Protein AF-A0AB34X1I1-F1 (afdb_monomer)

Mean predicted aligned error: 16.48 Å

Organism: NCBI:txid184870

Radius of gyration: 29.95 Å; Cα contacts (8 Å, |Δi|>4): 329; chains: 1; bounding box: 95×67×88 Å

Solvent-accessible surface area (backbone atoms only — not comparable to full-atom values): 15346 Å² total; per-residue (Å²): 137,85,88,82,85,83,85,89,76,91,70,95,75,88,78,74,83,87,73,78,84,75,88,66,92,72,74,82,80,75,74,61,91,58,53,64,59,54,52,46,64,70,67,69,68,67,95,82,79,58,78,77,60,53,56,56,53,52,47,50,53,50,51,54,55,50,46,73,67,45,73,40,53,55,46,39,35,27,38,32,44,51,84,48,57,55,58,68,65,52,27,52,53,30,32,51,70,69,47,90,48,40,33,34,63,47,94,87,19,27,33,41,38,39,81,48,81,87,66,86,72,58,65,64,49,49,74,69,73,51,81,67,79,77,51,69,69,49,51,53,50,35,29,57,50,3,57,76,31,97,84,13,24,39,32,34,41,22,41,33,38,68,55,87,68,101,54,93,45,56,50,69,52,66,45,29,34,38,23,44,72,49,37,84,73,48,78,49,78,31,68,71,51,49,76,68,46,49,69,69,58,41,33,50,57,63,24,55,46,56,66,87,80,48,67,60,49,65,34,61,55,68,89,78,46,60,78,66,59,38,51,52,40,50,52,50,36,55,54,51,56,53,66,78,49,65,76,73,66,68,78,79,76,78,132

Structure (mmCIF, N/CA/C/O backbone):
data_AF-A0AB34X1I1-F1
#
_entry.id   AF-A0AB34X1I1-F1
#
loop_
_atom_site.group_PDB
_atom_site.id
_atom_site.type_symbol
_atom_site.label_atom_id
_atom_site.label_alt_id
_atom_site.label_comp_id
_atom_site.label_asym_id
_atom_site.label_entity_id
_atom_site.label_seq_id
_atom_site.pdbx_PDB_ins_code
_atom_site.Cartn_x
_atom_site.Cartn_y
_atom_site.Cartn_z
_atom_site.occupancy
_atom_site.B_iso_or_equiv
_atom_site.auth_seq_id
_atom_site.auth_comp_id
_atom_site.auth_asym_id
_atom_site.auth_atom_id
_atom_site.pdbx_PDB_model_num
ATOM 1 N N . MET A 1 1 ? -72.335 4.855 -24.169 1.00 34.56 1 MET A N 1
ATOM 2 C CA . MET A 1 1 ? -72.575 6.140 -24.855 1.00 34.56 1 MET A CA 1
ATOM 3 C C . MET A 1 1 ? -72.314 7.260 -23.866 1.00 34.56 1 MET A C 1
ATOM 5 O O . MET A 1 1 ? -72.895 7.231 -22.794 1.00 34.56 1 MET A O 1
ATOM 9 N N . ASN A 1 2 ? -71.457 8.189 -24.286 1.00 30.97 2 ASN A N 1
ATOM 10 C CA . ASN A 1 2 ? -71.220 9.549 -23.794 1.00 30.97 2 ASN A CA 1
ATOM 11 C C . ASN A 1 2 ? -70.543 9.775 -22.432 1.00 30.97 2 ASN A C 1
ATOM 13 O O . ASN A 1 2 ? -71.065 9.470 -21.366 1.00 30.97 2 ASN A O 1
ATOM 17 N N . ALA A 1 3 ? -69.367 10.391 -22.565 1.00 37.50 3 ALA A N 1
ATOM 18 C CA . ALA A 1 3 ? -68.559 11.067 -21.570 1.00 37.50 3 ALA A CA 1
ATOM 19 C C . ALA A 1 3 ? -69.190 12.398 -21.128 1.00 37.50 3 ALA A C 1
ATOM 21 O O . ALA A 1 3 ? -69.856 13.060 -21.927 1.00 37.50 3 ALA A O 1
ATOM 22 N N . ALA A 1 4 ? -68.906 12.809 -19.890 1.00 37.06 4 ALA A N 1
ATOM 23 C CA . ALA A 1 4 ? -68.974 14.200 -19.451 1.00 37.06 4 ALA A CA 1
ATOM 24 C C . ALA A 1 4 ? -68.055 14.436 -18.231 1.00 37.06 4 ALA A C 1
ATOM 26 O O . ALA A 1 4 ? -68.275 13.866 -17.168 1.00 37.06 4 ALA A O 1
ATOM 27 N N . ASN A 1 5 ? -67.037 15.271 -18.463 1.00 33.50 5 ASN A N 1
ATOM 28 C CA . ASN A 1 5 ? -66.340 16.237 -17.602 1.00 33.50 5 ASN A CA 1
ATOM 29 C C . ASN A 1 5 ? -66.130 15.993 -16.096 1.00 33.50 5 ASN A C 1
ATOM 31 O O . ASN A 1 5 ? -67.061 16.098 -15.302 1.00 33.50 5 ASN A O 1
ATOM 35 N N . PHE A 1 6 ? -64.847 15.999 -15.716 1.00 37.16 6 PHE A N 1
ATOM 36 C CA . PHE A 1 6 ? -64.331 16.828 -14.619 1.00 37.16 6 PHE A CA 1
ATOM 37 C C . PHE A 1 6 ? -63.186 17.725 -15.143 1.00 37.16 6 PHE A C 1
ATOM 39 O O . PHE A 1 6 ? -62.522 17.323 -16.098 1.00 37.16 6 PHE A O 1
ATOM 46 N N . PRO A 1 7 ? -62.994 18.938 -14.584 1.00 42.69 7 PRO A N 1
ATOM 47 C CA . PRO A 1 7 ? -62.078 19.953 -15.103 1.00 42.69 7 PRO A CA 1
ATOM 48 C C . PRO A 1 7 ? -60.651 19.774 -14.556 1.00 42.69 7 PRO A C 1
ATOM 50 O O . PRO A 1 7 ? -60.473 19.564 -13.357 1.00 42.69 7 PRO A O 1
ATOM 53 N N . GLU A 1 8 ? -59.645 19.897 -15.421 1.00 45.69 8 GLU A N 1
ATOM 54 C CA . GLU A 1 8 ? -58.235 20.001 -15.026 1.00 45.69 8 GLU A CA 1
ATOM 55 C C . GLU A 1 8 ? -57.938 21.427 -14.535 1.00 45.69 8 GLU A C 1
ATOM 57 O O . GLU A 1 8 ? -58.257 22.410 -15.203 1.00 45.69 8 GLU A O 1
ATOM 62 N N . GLN A 1 9 ? -57.384 21.518 -13.325 1.00 44.81 9 GLN A N 1
ATOM 63 C CA . GLN A 1 9 ? -56.787 22.724 -12.752 1.00 44.81 9 GLN A CA 1
ATOM 64 C C . GLN A 1 9 ? -55.306 22.790 -13.144 1.00 44.81 9 GLN A C 1
ATOM 66 O O . GLN A 1 9 ? -54.624 21.768 -13.174 1.00 44.81 9 GLN A O 1
ATOM 71 N N . ASP A 1 10 ? -54.857 24.012 -13.423 1.00 45.47 10 ASP A N 1
ATOM 72 C CA . ASP A 1 10 ? -53.572 24.411 -14.001 1.00 45.47 10 ASP A CA 1
ATOM 73 C C . ASP A 1 10 ? -52.323 23.807 -13.319 1.00 45.47 10 ASP A C 1
ATOM 75 O O . ASP A 1 10 ? -52.041 24.079 -12.149 1.00 45.47 10 ASP A O 1
ATOM 79 N N . ASP A 1 11 ? -51.521 23.061 -14.089 1.00 43.28 11 ASP A N 1
ATOM 80 C CA . ASP A 1 11 ? -50.144 22.667 -13.755 1.00 43.28 11 ASP A CA 1
ATOM 81 C C . ASP A 1 11 ? -49.172 23.650 -14.450 1.00 43.28 11 ASP A C 1
ATOM 83 O O . ASP A 1 11 ? -49.232 23.814 -15.671 1.00 43.28 11 ASP A O 1
ATOM 87 N N . PRO A 1 12 ? -48.286 24.353 -13.719 1.00 45.06 12 PRO A N 1
ATOM 88 C CA . PRO A 1 12 ? -47.539 25.515 -14.212 1.00 45.06 12 PRO A CA 1
ATOM 89 C C . PRO A 1 12 ? -46.331 25.166 -15.103 1.00 45.06 12 PRO A C 1
ATOM 91 O O . PRO A 1 12 ? -45.326 25.879 -15.093 1.00 45.06 12 PRO A O 1
ATOM 94 N N . ARG A 1 13 ? -46.410 24.091 -15.892 1.00 43.97 13 ARG A N 1
ATOM 95 C CA . ARG A 1 13 ? -45.342 23.664 -16.813 1.00 43.97 13 ARG A CA 1
ATOM 96 C C . ARG A 1 13 ? -45.523 24.144 -18.258 1.00 43.97 13 ARG A C 1
ATOM 98 O O . ARG A 1 13 ? -44.608 23.994 -19.058 1.00 43.97 13 ARG A O 1
ATOM 105 N N . ASP A 1 14 ? -46.617 24.835 -18.569 1.00 47.28 14 ASP A N 1
ATOM 106 C CA . ASP A 1 14 ? -46.867 25.410 -19.897 1.00 47.28 14 ASP A CA 1
ATOM 107 C C . ASP A 1 14 ? -46.369 26.857 -20.031 1.00 47.28 14 ASP A C 1
ATOM 109 O O . ASP A 1 14 ? -47.146 27.796 -20.208 1.00 47.28 14 ASP A O 1
ATOM 113 N N . LYS A 1 15 ? -45.046 27.046 -19.976 1.00 50.06 15 LYS A N 1
ATOM 114 C CA . LYS A 1 15 ? -44.357 28.190 -20.604 1.00 50.06 15 LYS A CA 1
ATOM 115 C C . LYS A 1 15 ? -42.952 27.790 -21.051 1.00 50.06 15 LYS A C 1
ATOM 117 O O . LYS A 1 15 ? -41.965 28.320 -20.553 1.00 50.06 15 LYS A O 1
ATOM 122 N N . GLU A 1 16 ? -42.871 26.906 -22.036 1.00 43.81 16 GLU A N 1
ATOM 123 C CA . GLU A 1 16 ? -41.675 26.806 -22.873 1.00 43.81 16 GLU A CA 1
ATOM 124 C C . GLU A 1 16 ? -41.956 27.479 -24.226 1.00 43.81 16 GLU A C 1
ATOM 126 O O . GLU A 1 16 ? -42.928 27.127 -24.906 1.00 43.81 16 GLU A O 1
ATOM 131 N N . PRO A 1 17 ? -41.185 28.511 -24.613 1.00 40.75 17 PRO A N 1
ATOM 132 C CA . PRO A 1 17 ? -41.354 29.152 -25.904 1.00 40.75 17 PRO A CA 1
ATOM 133 C C . PRO A 1 17 ? -40.974 28.175 -27.020 1.00 40.75 17 PRO A C 1
ATOM 135 O O . PRO A 1 17 ? -39.892 27.598 -27.033 1.00 40.75 17 PRO A O 1
ATOM 138 N N . ARG A 1 18 ? -41.894 28.023 -27.977 1.00 42.22 18 ARG A N 1
ATOM 139 C CA . ARG A 1 18 ? -41.646 27.393 -29.274 1.00 42.22 18 ARG A CA 1
ATOM 140 C C . ARG A 1 18 ? -40.531 28.151 -29.992 1.00 42.22 18 ARG A C 1
ATOM 142 O O . ARG A 1 18 ? -40.798 29.182 -30.604 1.00 42.22 18 ARG A O 1
ATOM 149 N N . GLU A 1 19 ? -39.317 27.621 -29.954 1.00 40.28 19 GLU A N 1
ATOM 150 C CA . GLU A 1 19 ? -38.320 27.916 -30.975 1.00 40.28 19 GLU A CA 1
ATOM 151 C C . GLU A 1 19 ? -38.481 26.889 -32.097 1.00 40.28 19 GLU A C 1
ATOM 153 O O . GLU A 1 19 ? -38.313 25.681 -31.926 1.00 40.28 19 GLU A O 1
ATOM 158 N N . GLU A 1 20 ? -38.915 27.384 -33.252 1.00 38.38 20 GLU A N 1
ATOM 159 C CA . GLU A 1 20 ? -38.915 26.639 -34.498 1.00 38.38 20 GLU A CA 1
ATOM 160 C C . GLU A 1 20 ? -37.473 26.235 -34.829 1.00 38.38 20 GLU A C 1
ATOM 162 O O . GLU A 1 20 ? -36.625 27.075 -35.127 1.00 38.38 20 GLU A O 1
ATOM 167 N N . ASN A 1 21 ? -37.205 24.930 -34.812 1.00 34.28 21 ASN A N 1
ATOM 168 C CA . ASN A 1 21 ? -36.007 24.350 -35.403 1.00 34.28 21 ASN A CA 1
ATOM 169 C C . ASN A 1 21 ? -36.028 24.582 -36.923 1.00 34.28 21 ASN A C 1
ATOM 171 O O . ASN A 1 21 ? -36.469 23.721 -37.687 1.00 34.28 21 ASN A O 1
ATOM 175 N N . SER A 1 22 ? -35.522 25.729 -37.384 1.00 36.75 22 SER A N 1
ATOM 176 C CA . SER A 1 22 ? -34.991 25.829 -38.740 1.00 36.75 22 SER A CA 1
ATOM 177 C C . SER A 1 22 ? -33.598 25.201 -38.723 1.00 36.75 22 SER A C 1
ATOM 179 O O . SER A 1 22 ? -32.629 25.820 -38.280 1.00 36.75 22 SER A O 1
ATOM 181 N N . ALA A 1 23 ? -33.504 23.953 -39.173 1.00 42.84 23 ALA A N 1
ATOM 182 C CA . ALA A 1 23 ? -32.238 23.321 -39.511 1.00 42.84 23 ALA A CA 1
ATOM 183 C C . ALA A 1 23 ? -31.611 24.084 -40.691 1.00 42.84 23 ALA A C 1
ATOM 185 O O . ALA A 1 23 ? -31.881 23.796 -41.854 1.00 42.84 23 ALA A O 1
ATOM 186 N N . GLY A 1 24 ? -30.839 25.122 -40.376 1.00 35.25 24 GLY A N 1
ATOM 187 C CA . GLY A 1 24 ? -29.868 25.712 -41.280 1.00 35.25 24 GLY A CA 1
ATOM 188 C C . GLY A 1 24 ? -28.510 25.122 -40.941 1.00 35.25 24 GLY A C 1
ATOM 189 O O . GLY A 1 24 ? -28.010 25.366 -39.843 1.00 35.25 24 GLY A O 1
ATOM 190 N N . ASP A 1 25 ? -27.946 24.350 -41.869 1.00 46.75 25 ASP A N 1
ATOM 191 C CA . ASP A 1 25 ? -26.535 23.965 -41.871 1.00 46.75 25 ASP A CA 1
ATOM 192 C C . ASP A 1 25 ? -25.675 25.193 -41.548 1.00 46.75 25 ASP A C 1
ATOM 194 O O . ASP A 1 25 ? -25.551 26.120 -42.352 1.00 46.75 25 ASP A O 1
ATOM 198 N N . LYS A 1 26 ? -25.092 25.222 -40.350 1.00 44.97 26 LYS A N 1
ATOM 199 C CA . LYS A 1 26 ? -23.935 26.063 -40.067 1.00 44.97 26 LYS A CA 1
ATOM 200 C C . LYS A 1 26 ? -22.751 25.127 -39.960 1.00 44.97 26 LYS A C 1
ATOM 202 O O . LYS A 1 26 ? -22.554 24.484 -38.931 1.00 44.97 26 LYS A O 1
ATOM 207 N N . GLU A 1 27 ? -21.997 25.046 -41.051 1.00 47.28 27 GLU A N 1
ATOM 208 C CA . GLU A 1 27 ? -20.644 24.503 -41.038 1.00 47.28 27 GLU A CA 1
ATOM 209 C C . GLU A 1 27 ? -19.867 25.108 -39.854 1.00 47.28 27 GLU A C 1
ATOM 211 O O . GLU A 1 27 ? -20.041 26.297 -39.546 1.00 47.28 27 GLU A O 1
ATOM 216 N N . PRO A 1 28 ? -19.02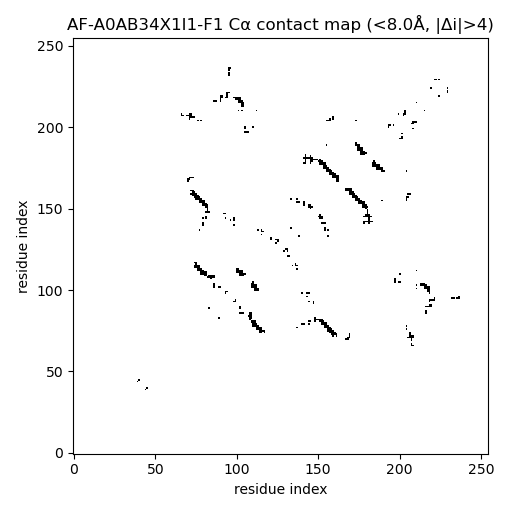6 24.321 -39.160 1.00 46.19 28 PRO A N 1
ATOM 217 C CA . PRO A 1 28 ? -18.180 24.860 -38.111 1.00 46.19 28 PRO A CA 1
ATOM 218 C C . PRO A 1 28 ? -17.274 25.916 -38.744 1.00 46.19 28 PRO A C 1
ATOM 220 O O . PRO A 1 28 ? -16.441 25.601 -39.589 1.00 46.19 28 PRO A O 1
ATOM 223 N N . VAL A 1 29 ? -17.464 27.180 -38.361 1.00 54.75 29 VAL A N 1
ATOM 224 C CA . VAL A 1 29 ? -16.597 28.277 -38.796 1.00 54.75 29 VAL A CA 1
ATOM 225 C C . VAL A 1 29 ? -15.178 27.918 -38.370 1.00 54.75 29 VAL A C 1
ATOM 227 O O . VAL A 1 29 ? -14.862 27.930 -37.178 1.00 54.75 29 VAL A O 1
ATOM 230 N N . SER A 1 30 ? -14.341 27.555 -39.341 1.00 59.03 30 SER A N 1
ATOM 231 C CA . SER A 1 30 ? -12.923 27.308 -39.127 1.00 59.03 30 SER A CA 1
ATOM 232 C C . SER A 1 30 ? -12.319 28.589 -38.574 1.00 59.03 30 SER A C 1
ATOM 234 O O . SER A 1 30 ? -12.315 29.625 -39.247 1.00 59.03 30 SER A O 1
ATOM 236 N N . LYS A 1 31 ? -11.853 28.541 -37.325 1.00 61.28 31 LYS A N 1
ATOM 237 C CA . LYS A 1 31 ? -11.065 29.642 -36.780 1.00 61.28 31 LYS A CA 1
ATOM 238 C C . LYS A 1 31 ? -9.792 29.766 -37.633 1.00 61.28 31 LYS A C 1
ATOM 240 O O . LYS A 1 31 ? -9.250 28.731 -38.019 1.00 61.28 31 LYS A O 1
ATOM 245 N N . PRO A 1 32 ? -9.356 30.989 -37.977 1.00 71.12 32 PRO A N 1
ATOM 246 C CA . PRO A 1 32 ? -8.130 31.186 -38.746 1.00 71.12 32 PRO A CA 1
ATOM 247 C C . PRO A 1 32 ? -6.944 30.548 -38.012 1.00 71.12 32 PRO A C 1
ATOM 249 O O . PRO A 1 32 ? -6.940 30.522 -36.780 1.00 71.12 32 PRO A O 1
ATOM 252 N N . GLU A 1 33 ? -5.962 30.036 -38.760 1.00 62.06 33 GLU A N 1
ATOM 253 C CA . GLU A 1 33 ? -4.786 29.334 -38.210 1.00 62.06 33 GLU A CA 1
ATOM 254 C C . GLU A 1 33 ? -4.043 30.183 -37.159 1.00 62.06 33 GLU A C 1
ATOM 256 O O . GLU A 1 33 ? -3.576 29.654 -36.155 1.00 62.06 33 GLU A O 1
ATOM 261 N N . ASP A 1 34 ? -4.105 31.509 -37.296 1.00 61.59 34 ASP A N 1
ATOM 262 C CA . ASP A 1 34 ? -3.428 32.479 -36.427 1.00 61.59 34 ASP A CA 1
ATOM 263 C C . ASP A 1 34 ? -4.266 32.907 -35.202 1.00 61.59 34 ASP A C 1
ATOM 265 O O . ASP A 1 34 ? -3.929 33.862 -34.500 1.00 61.59 34 ASP A O 1
ATOM 269 N N . TYR A 1 35 ? -5.410 32.260 -34.938 1.00 68.25 35 TYR A N 1
ATOM 270 C CA . TYR A 1 35 ? -6.304 32.637 -33.832 1.00 68.25 35 TYR A CA 1
ATOM 271 C C . TYR A 1 35 ? -5.608 32.548 -32.469 1.00 68.25 35 TYR A C 1
ATOM 273 O O . TYR A 1 35 ? -5.805 33.413 -31.616 1.00 68.25 35 TYR A O 1
ATOM 281 N N . PHE A 1 36 ? -4.783 31.518 -32.270 1.00 56.00 36 PHE A N 1
ATOM 282 C CA . PHE A 1 36 ? -4.020 31.355 -31.035 1.00 56.00 36 PHE A CA 1
ATOM 283 C C . PHE A 1 36 ? -2.946 32.438 -30.894 1.00 56.00 36 PHE A C 1
ATOM 285 O O . PHE A 1 36 ? -2.844 33.039 -29.826 1.00 56.00 36 PHE A O 1
ATOM 292 N N . ASP A 1 37 ? -2.254 32.787 -31.979 1.00 67.69 37 ASP A N 1
ATOM 293 C CA . ASP A 1 37 ? -1.258 33.865 -31.988 1.00 67.69 37 ASP A CA 1
ATOM 294 C C . ASP A 1 37 ? -1.890 35.226 -31.675 1.00 67.69 37 ASP A C 1
ATOM 296 O O . ASP A 1 37 ? -1.327 36.041 -30.942 1.00 67.69 37 ASP A O 1
ATOM 300 N N . GLN A 1 38 ? -3.110 35.461 -32.162 1.00 68.00 38 GLN A N 1
ATOM 301 C CA . GLN A 1 38 ? -3.863 36.681 -31.878 1.00 68.00 38 GLN A CA 1
ATOM 302 C C . GLN A 1 38 ? -4.297 36.779 -30.411 1.00 68.00 38 GLN A C 1
ATOM 304 O O . GLN A 1 38 ? -4.259 37.867 -29.834 1.00 68.00 38 GLN A O 1
ATOM 309 N N . VAL A 1 39 ? -4.691 35.659 -29.799 1.00 67.81 39 VAL A N 1
ATOM 310 C CA . VAL A 1 39 ? -5.049 35.593 -28.373 1.00 67.81 39 VAL A CA 1
ATOM 311 C C . VAL A 1 39 ? -3.814 35.809 -27.496 1.00 67.81 39 VAL A C 1
ATOM 313 O O . VAL A 1 39 ? -3.879 36.574 -26.533 1.00 67.81 39 VAL A O 1
ATOM 316 N N . ILE A 1 40 ? -2.675 35.214 -27.860 1.00 64.75 40 ILE A N 1
ATOM 317 C CA . ILE A 1 40 ? -1.400 35.397 -27.154 1.00 64.75 40 ILE A CA 1
ATOM 318 C C . ILE A 1 40 ? -0.949 36.861 -27.251 1.00 64.75 40 ILE A C 1
ATOM 320 O O . ILE A 1 40 ? -0.686 37.492 -26.228 1.00 64.75 40 ILE A O 1
ATOM 324 N N . ALA A 1 41 ? -0.992 37.460 -28.442 1.00 66.94 41 ALA A N 1
ATOM 325 C CA . ALA A 1 41 ? -0.648 38.868 -28.638 1.00 66.94 41 ALA A CA 1
ATOM 326 C C . ALA A 1 41 ? -1.576 39.835 -27.875 1.00 66.94 41 ALA A C 1
ATOM 328 O O . ALA A 1 41 ? -1.137 40.892 -27.423 1.00 66.94 41 ALA A O 1
ATOM 329 N N . GLN A 1 42 ? -2.856 39.486 -27.702 1.00 65.50 42 GLN A N 1
ATOM 330 C CA . GLN A 1 42 ? -3.817 40.293 -26.937 1.00 65.50 42 GLN A CA 1
ATOM 331 C C . GLN A 1 42 ? -3.680 40.137 -25.419 1.00 65.50 42 GLN A C 1
ATOM 333 O O . GLN A 1 42 ? -4.106 41.025 -24.682 1.00 65.50 42 GLN A O 1
ATOM 338 N N . SER A 1 43 ? -3.080 39.043 -24.946 1.00 61.59 43 SER A N 1
ATOM 339 C CA . SER A 1 43 ? -2.881 38.788 -23.515 1.00 61.59 43 SER A CA 1
ATOM 340 C C . SER A 1 43 ? -1.754 39.622 -22.889 1.00 61.59 43 SER A C 1
ATOM 342 O O . SER A 1 43 ? -1.625 39.656 -21.668 1.00 61.59 43 SER A O 1
ATOM 344 N N . GLY A 1 44 ? -0.963 40.333 -23.705 1.00 48.28 44 GLY A N 1
ATOM 345 C CA . GLY A 1 44 ? 0.136 41.185 -23.239 1.00 48.28 44 GLY A CA 1
ATOM 346 C C . GLY A 1 44 ? 1.337 40.410 -22.688 1.00 48.28 44 GLY A C 1
ATOM 347 O O . GLY A 1 44 ? 2.209 41.005 -22.059 1.00 48.28 44 GLY A O 1
ATOM 348 N N . ILE A 1 45 ? 1.390 39.097 -22.926 1.00 55.38 45 ILE A N 1
ATOM 349 C CA . ILE A 1 45 ? 2.520 38.239 -22.581 1.00 55.38 45 ILE A CA 1
ATOM 350 C C . ILE A 1 45 ? 3.568 38.406 -23.687 1.00 55.38 45 ILE A C 1
ATOM 352 O O . ILE A 1 45 ? 3.523 37.738 -24.717 1.00 55.38 45 ILE A O 1
ATOM 356 N N . ASN A 1 46 ? 4.490 39.350 -23.504 1.00 50.66 46 ASN A N 1
ATOM 357 C CA . ASN A 1 46 ? 5.690 39.424 -24.332 1.00 50.66 46 ASN A CA 1
ATOM 358 C C . ASN A 1 46 ? 6.634 38.299 -23.892 1.00 50.66 46 ASN A C 1
ATOM 360 O O . ASN A 1 46 ? 7.021 38.242 -22.727 1.00 50.66 46 ASN A O 1
ATOM 364 N N . GLY A 1 47 ? 7.002 37.414 -24.819 1.00 53.94 47 GLY A N 1
ATOM 365 C CA . GLY A 1 47 ? 7.860 36.247 -24.580 1.00 53.94 47 GLY A CA 1
ATOM 366 C C . GLY A 1 47 ? 9.332 36.552 -24.272 1.00 53.94 47 GLY A C 1
ATOM 367 O O . GLY A 1 47 ? 10.183 35.770 -24.670 1.00 53.94 47 GLY A O 1
ATOM 368 N N . GLU A 1 48 ? 9.645 37.667 -23.609 1.00 52.03 48 GLU A N 1
ATOM 369 C CA . GLU A 1 48 ? 11.025 38.052 -23.269 1.00 52.03 48 GLU A CA 1
ATOM 370 C C . GLU A 1 48 ? 11.314 38.165 -21.762 1.00 52.03 48 GLU A C 1
ATOM 372 O O . GLU A 1 48 ? 12.441 38.472 -21.401 1.00 52.03 48 GLU A O 1
ATOM 377 N N . GLU A 1 49 ? 10.380 37.847 -20.860 1.00 46.69 49 GLU A N 1
ATOM 378 C CA . GLU A 1 49 ? 10.701 37.738 -19.423 1.00 46.69 49 GLU A CA 1
ATOM 379 C C . GLU A 1 49 ? 9.952 36.568 -18.760 1.00 46.69 49 GLU A C 1
ATOM 381 O O . GLU A 1 49 ? 9.021 36.761 -17.981 1.00 46.69 49 GLU A O 1
ATOM 386 N N . LEU A 1 50 ? 10.360 35.333 -19.073 1.00 48.56 50 LEU A N 1
ATOM 387 C CA . LEU A 1 50 ? 10.018 34.122 -18.305 1.00 48.56 50 LEU A CA 1
ATOM 388 C C . LEU A 1 50 ? 11.253 33.225 -18.069 1.00 48.56 50 LEU A C 1
ATOM 390 O O . LEU A 1 50 ? 11.123 32.008 -17.956 1.00 48.56 50 LEU A O 1
ATOM 394 N N . ASP A 1 51 ? 12.449 33.812 -17.953 1.00 50.12 51 ASP A N 1
ATOM 395 C CA . ASP A 1 51 ? 13.705 33.062 -17.734 1.00 50.12 51 ASP A CA 1
ATOM 396 C C . ASP A 1 51 ? 13.696 32.216 -16.446 1.00 50.12 51 ASP A C 1
ATOM 398 O O . ASP A 1 51 ? 14.406 31.224 -16.353 1.00 50.12 51 ASP A O 1
ATOM 402 N N . GLY A 1 52 ? 12.863 32.557 -15.457 1.00 47.72 52 GLY A N 1
ATOM 403 C CA . GLY A 1 52 ? 12.795 31.813 -14.193 1.00 47.72 52 GLY A CA 1
ATOM 404 C C . GLY A 1 52 ? 11.920 30.555 -14.212 1.00 47.72 52 GLY A C 1
ATOM 405 O O . GLY A 1 52 ? 12.140 29.673 -13.395 1.00 47.72 52 GLY A O 1
ATOM 406 N N . PHE A 1 53 ? 10.937 30.459 -15.115 1.00 43.69 53 PHE A N 1
ATOM 407 C CA . PHE A 1 53 ? 10.009 29.316 -15.166 1.00 43.69 53 PHE A CA 1
ATOM 408 C C . PHE A 1 53 ? 10.426 28.264 -16.200 1.00 43.69 53 PHE A C 1
ATOM 410 O O . PHE A 1 53 ? 10.079 27.099 -16.046 1.00 43.69 53 PHE A O 1
ATOM 417 N N . SER A 1 54 ? 11.170 28.656 -17.243 1.00 56.38 54 SER A N 1
ATOM 418 C CA . SER A 1 54 ? 11.648 27.718 -18.267 1.00 56.38 54 SER A CA 1
ATOM 419 C C . SER A 1 54 ? 12.720 26.781 -17.715 1.00 56.38 54 SER A C 1
ATOM 421 O O . SER A 1 54 ? 12.646 25.582 -17.946 1.00 56.38 54 SER A O 1
ATOM 423 N N . GLU A 1 55 ? 13.684 27.301 -16.947 1.00 54.84 55 GLU A N 1
ATOM 424 C CA . GLU A 1 55 ? 14.804 26.492 -16.445 1.00 54.84 55 GLU A CA 1
ATOM 425 C C . GLU A 1 55 ? 14.377 25.451 -15.399 1.00 54.84 55 GLU A C 1
ATOM 427 O O . GLU A 1 55 ? 14.943 24.361 -15.379 1.00 54.84 55 GLU A O 1
ATOM 432 N N . GLU A 1 56 ? 13.395 25.761 -14.546 1.00 55.69 56 GLU A N 1
ATOM 433 C CA . GLU A 1 56 ? 12.867 24.828 -13.536 1.00 55.69 56 GLU A CA 1
ATOM 434 C C . GLU A 1 56 ? 12.052 23.706 -14.200 1.00 55.69 56 GLU A C 1
ATOM 436 O O . GLU A 1 56 ? 12.278 22.532 -13.923 1.00 55.69 56 GLU A O 1
ATOM 441 N N . VAL A 1 57 ? 11.202 24.048 -15.177 1.00 59.22 57 VAL A N 1
ATOM 442 C CA . VAL A 1 57 ? 10.442 23.063 -15.966 1.00 59.22 57 VAL A CA 1
ATOM 443 C C . VAL A 1 57 ? 11.365 22.188 -16.821 1.00 59.22 57 VAL A C 1
ATOM 445 O O . VAL A 1 57 ? 11.138 20.984 -16.925 1.00 59.22 57 VAL A O 1
ATOM 448 N N . ASP A 1 58 ? 12.422 22.758 -17.406 1.00 63.59 58 ASP A N 1
ATOM 449 C CA . ASP A 1 58 ? 13.414 22.002 -18.177 1.00 63.59 58 ASP A CA 1
ATOM 450 C C . ASP A 1 58 ? 14.244 21.065 -17.284 1.00 63.59 58 ASP A C 1
ATOM 452 O O . ASP A 1 58 ? 14.576 19.954 -17.703 1.00 63.59 58 ASP A O 1
ATOM 456 N N . GLN A 1 59 ? 14.571 21.479 -16.056 1.00 64.81 59 GLN A N 1
ATOM 457 C CA . GLN A 1 59 ? 15.272 20.640 -15.077 1.00 64.81 59 GLN A CA 1
ATOM 458 C C . GLN A 1 59 ? 14.398 19.498 -14.577 1.00 64.81 59 GLN A C 1
ATOM 460 O O . GLN A 1 59 ? 14.864 18.359 -14.551 1.00 64.81 59 GLN A O 1
ATOM 465 N N . ASP A 1 60 ? 13.140 19.782 -14.241 1.00 67.06 60 ASP A N 1
ATOM 466 C CA . ASP A 1 60 ? 12.177 18.756 -13.862 1.00 67.06 60 ASP A CA 1
ATOM 467 C C . ASP A 1 60 ? 12.033 17.753 -15.005 1.00 67.06 60 ASP A C 1
ATOM 469 O O . ASP A 1 60 ? 12.242 16.560 -14.802 1.00 67.06 60 ASP A O 1
ATOM 473 N N . LEU A 1 61 ? 11.782 18.213 -16.237 1.00 65.81 61 LEU A N 1
ATOM 474 C CA . LEU A 1 61 ? 11.632 17.341 -17.405 1.00 65.81 61 LEU A CA 1
ATOM 475 C C . LEU A 1 61 ? 12.875 16.469 -17.655 1.00 65.81 61 LEU A C 1
ATOM 477 O O . LEU A 1 61 ? 12.742 15.291 -17.987 1.00 65.81 61 LEU A O 1
ATOM 481 N N . GLN A 1 62 ? 14.080 17.016 -17.468 1.00 67.62 62 GLN A N 1
ATOM 482 C CA . GLN A 1 62 ? 15.326 16.248 -17.549 1.00 67.62 62 GLN A CA 1
ATOM 483 C C . GLN A 1 62 ? 15.465 15.232 -16.409 1.00 67.62 62 GLN A C 1
ATOM 485 O O . GLN A 1 62 ? 15.965 14.132 -16.644 1.00 67.62 62 GLN A O 1
ATOM 490 N N . ALA A 1 63 ? 15.015 15.559 -15.197 1.00 61.66 63 ALA A N 1
ATOM 491 C CA . ALA A 1 63 ? 14.994 14.631 -14.071 1.00 61.66 63 ALA A CA 1
ATOM 492 C C . ALA A 1 63 ? 14.018 13.468 -14.317 1.00 61.66 63 ALA A C 1
ATOM 494 O O . ALA A 1 63 ? 14.397 12.315 -14.111 1.00 61.66 63 ALA A O 1
ATOM 495 N N . TRP A 1 64 ? 12.823 13.747 -14.852 1.00 62.25 64 TRP A N 1
ATOM 496 C CA . TRP A 1 64 ? 11.850 12.730 -15.275 1.00 62.25 64 TRP A CA 1
ATOM 497 C C . TRP A 1 64 ? 12.431 11.806 -16.355 1.00 62.25 64 TRP A C 1
ATOM 499 O O . TRP A 1 64 ? 12.404 10.586 -16.208 1.00 62.25 64 TRP A O 1
ATOM 509 N N . GLN A 1 65 ? 13.050 12.374 -17.396 1.00 63.28 65 GLN A N 1
ATOM 510 C CA . GLN A 1 65 ? 13.710 11.598 -18.456 1.00 63.28 65 GLN A CA 1
ATOM 511 C C . GLN A 1 65 ? 14.878 10.753 -17.936 1.00 63.28 65 GLN A C 1
ATOM 513 O O . GLN A 1 65 ? 15.132 9.659 -18.438 1.00 63.28 65 GLN A O 1
ATOM 518 N N . HIS A 1 66 ? 15.613 11.252 -16.941 1.00 60.84 66 HIS A N 1
ATOM 519 C CA . HIS A 1 66 ? 16.714 10.515 -16.334 1.00 60.84 66 HIS A CA 1
ATOM 520 C C . HIS A 1 66 ? 16.215 9.357 -15.460 1.00 60.84 66 HIS A C 1
ATOM 522 O O . HIS A 1 66 ? 16.835 8.295 -15.468 1.00 60.84 66 HIS A O 1
ATOM 528 N N . LEU A 1 67 ? 15.108 9.530 -14.731 1.00 56.38 67 LEU A N 1
ATOM 529 C CA . LEU A 1 67 ? 14.468 8.444 -13.982 1.00 56.38 67 LEU A CA 1
ATOM 530 C C . LEU A 1 67 ? 13.960 7.341 -14.917 1.00 56.38 67 LEU A C 1
ATOM 532 O O . LEU A 1 67 ? 14.218 6.168 -14.670 1.00 56.38 67 LEU A O 1
ATOM 536 N N . GLU A 1 68 ? 13.316 7.714 -16.025 1.00 60.50 68 GLU A N 1
ATOM 537 C CA . GLU A 1 68 ? 12.823 6.763 -17.031 1.00 60.50 68 GLU A CA 1
ATOM 538 C C . GLU A 1 68 ? 13.966 5.980 -17.712 1.00 60.50 68 GLU A C 1
ATOM 540 O O . GLU A 1 68 ? 13.776 4.859 -18.184 1.00 60.50 68 GLU A O 1
ATOM 545 N N . ALA A 1 69 ? 15.177 6.549 -17.729 1.00 62.81 69 ALA A N 1
ATOM 546 C CA . ALA A 1 69 ? 16.372 5.930 -18.297 1.00 62.81 69 ALA A CA 1
ATOM 547 C C . ALA A 1 69 ? 17.131 5.002 -17.330 1.00 62.81 69 ALA A C 1
ATOM 549 O O . ALA A 1 69 ? 18.028 4.275 -17.773 1.00 62.81 69 ALA A O 1
ATOM 550 N N . LEU A 1 70 ? 16.828 5.022 -16.027 1.00 63.50 70 LEU A N 1
ATOM 551 C CA . LEU A 1 70 ? 17.461 4.116 -15.073 1.00 63.50 70 LEU A CA 1
ATOM 552 C C . LEU A 1 70 ? 16.806 2.730 -15.158 1.00 63.50 70 LEU A C 1
ATOM 554 O O . LEU A 1 70 ? 15.580 2.619 -15.155 1.00 63.50 70 LEU A O 1
ATOM 558 N N . PRO A 1 71 ? 17.603 1.648 -15.240 1.00 70.31 71 PRO A N 1
ATOM 559 C CA . PRO A 1 71 ? 17.040 0.311 -15.272 1.00 70.31 71 PRO A CA 1
ATOM 560 C C . PRO A 1 71 ? 16.337 0.025 -13.936 1.00 70.31 71 PRO A C 1
ATOM 562 O O . PRO A 1 71 ? 16.898 0.342 -12.883 1.00 70.31 71 PRO A O 1
ATOM 565 N N . PRO A 1 72 ? 15.144 -0.590 -13.958 1.00 83.44 72 PRO A N 1
ATOM 566 C CA . PRO A 1 72 ? 14.414 -0.905 -12.740 1.00 83.44 72 PRO A CA 1
ATOM 567 C C . PRO A 1 72 ? 15.227 -1.828 -11.821 1.00 83.44 72 PRO A C 1
ATOM 569 O O . PRO A 1 72 ? 15.957 -2.716 -12.272 1.00 83.44 72 PRO A O 1
ATOM 572 N N . GLU A 1 73 ? 15.097 -1.627 -10.513 1.00 86.75 73 GLU A N 1
ATOM 573 C CA . GLU A 1 73 ? 15.787 -2.408 -9.495 1.00 86.75 73 GLU A CA 1
ATOM 574 C C . GLU A 1 73 ? 15.024 -3.705 -9.193 1.00 86.75 73 GLU A C 1
ATOM 576 O O . GLU A 1 73 ? 13.859 -3.709 -8.785 1.00 86.75 73 GLU A O 1
ATOM 581 N N . ALA A 1 74 ? 15.702 -4.844 -9.337 1.00 87.50 74 ALA A N 1
ATOM 582 C CA . ALA A 1 74 ? 15.143 -6.132 -8.945 1.00 87.50 74 ALA A CA 1
ATOM 583 C C . ALA A 1 74 ? 14.959 -6.230 -7.428 1.00 87.50 74 ALA A C 1
ATOM 585 O O . ALA A 1 74 ? 15.763 -5.718 -6.659 1.00 87.50 74 ALA A O 1
ATOM 586 N N . GLY A 1 75 ? 13.944 -6.967 -6.986 1.00 89.50 75 GLY A N 1
ATOM 587 C CA . GLY A 1 75 ? 13.741 -7.398 -5.607 1.00 89.50 75 GLY A CA 1
ATOM 588 C C . GLY A 1 75 ? 12.269 -7.419 -5.208 1.00 89.50 75 GLY A C 1
ATOM 589 O O . GLY A 1 75 ? 11.386 -7.140 -6.017 1.00 89.50 75 GLY A O 1
ATOM 590 N N . ASP A 1 76 ? 12.019 -7.758 -3.946 1.00 92.75 76 ASP A N 1
ATOM 591 C CA . ASP A 1 76 ? 10.671 -7.957 -3.418 1.00 92.75 76 ASP A CA 1
ATOM 592 C C . ASP A 1 76 ? 10.208 -6.739 -2.607 1.00 92.75 76 ASP A C 1
ATOM 594 O O . ASP A 1 76 ? 10.942 -6.210 -1.767 1.00 92.75 76 ASP A O 1
ATOM 598 N N . VAL A 1 77 ? 8.988 -6.275 -2.862 1.00 95.69 77 VAL A N 1
ATOM 599 C CA . VAL A 1 77 ? 8.388 -5.092 -2.233 1.00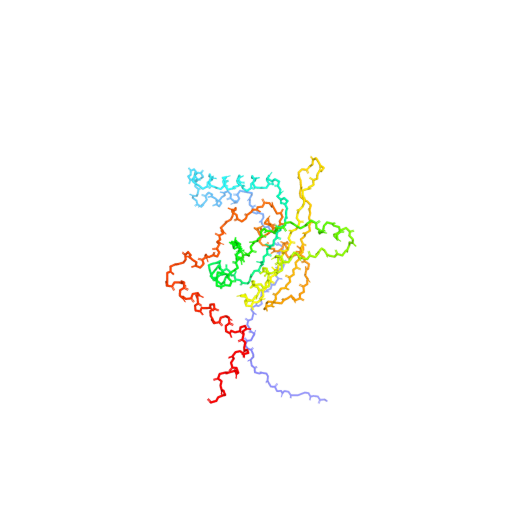 95.69 77 VAL A CA 1
ATOM 600 C C . VAL A 1 77 ? 6.968 -5.409 -1.786 1.00 95.69 77 VAL A C 1
ATOM 602 O O . VAL A 1 77 ? 6.188 -5.988 -2.539 1.00 95.69 77 VAL A O 1
ATOM 605 N N . ALA A 1 78 ? 6.620 -4.970 -0.579 1.00 97.44 78 ALA A N 1
ATOM 606 C CA . ALA A 1 78 ? 5.244 -4.850 -0.124 1.00 97.44 78 ALA A CA 1
ATOM 607 C C . ALA A 1 78 ? 4.818 -3.380 -0.143 1.00 97.44 78 ALA A C 1
ATOM 609 O O . ALA A 1 78 ? 5.498 -2.524 0.428 1.00 97.44 78 ALA A O 1
ATOM 610 N N . LEU A 1 79 ? 3.671 -3.103 -0.754 1.00 98.19 79 LEU A N 1
ATOM 611 C CA . LEU A 1 79 ? 3.038 -1.790 -0.746 1.00 98.19 79 LEU A CA 1
ATOM 612 C C . LEU A 1 79 ? 1.593 -1.948 -0.285 1.00 98.19 79 LEU A C 1
ATOM 614 O O . LEU A 1 79 ? 0.831 -2.718 -0.859 1.00 98.19 79 LEU A O 1
ATOM 618 N N . VAL A 1 80 ? 1.209 -1.236 0.766 1.00 97.88 80 VAL A N 1
ATOM 619 C CA . VAL A 1 80 ? -0.133 -1.288 1.339 1.00 97.88 80 VAL A CA 1
ATOM 620 C C . VAL A 1 80 ? -0.847 0.024 1.050 1.00 97.88 80 VAL A C 1
ATOM 622 O O . VAL A 1 80 ? -0.466 1.076 1.569 1.00 97.88 80 VAL A O 1
ATOM 625 N N . LEU A 1 81 ? -1.904 -0.044 0.242 1.00 95.81 81 LEU A N 1
ATOM 626 C CA . LEU A 1 81 ? -2.834 1.063 0.069 1.00 95.81 81 LEU A CA 1
ATOM 627 C C . LEU A 1 81 ? -3.708 1.190 1.308 1.00 95.81 81 LEU A C 1
ATOM 629 O O . LEU A 1 81 ? -4.285 0.207 1.789 1.00 95.81 81 LEU A O 1
ATOM 633 N N . THR A 1 82 ? -3.836 2.423 1.784 1.00 89.94 82 THR A N 1
ATOM 634 C CA . THR A 1 82 ? -4.700 2.770 2.908 1.00 89.94 82 THR A CA 1
ATOM 635 C C . THR A 1 82 ? -5.796 3.724 2.452 1.00 89.94 82 THR A C 1
ATOM 637 O O . THR A 1 82 ? -5.706 4.362 1.408 1.00 89.94 82 THR A O 1
ATOM 640 N N . ASN A 1 83 ? -6.851 3.831 3.251 1.00 85.56 83 ASN A N 1
ATOM 641 C CA . ASN A 1 83 ? -7.908 4.824 3.066 1.00 85.56 83 ASN A CA 1
ATOM 642 C C . ASN A 1 83 ? -7.560 6.194 3.685 1.00 85.56 83 ASN A C 1
ATOM 644 O O . ASN A 1 83 ? -8.436 7.058 3.772 1.00 85.56 83 ASN A O 1
ATOM 648 N N . LEU A 1 84 ? -6.337 6.371 4.195 1.00 87.56 84 LEU A N 1
ATOM 649 C CA . LEU A 1 84 ? -5.898 7.596 4.847 1.00 87.56 84 LEU A CA 1
ATOM 650 C C . LEU A 1 84 ? -5.189 8.487 3.829 1.00 87.56 84 LEU A C 1
ATOM 652 O O . LEU A 1 84 ? -4.227 8.081 3.185 1.00 87.56 84 LEU A O 1
ATOM 656 N N . LEU A 1 85 ? -5.679 9.719 3.706 1.00 88.75 85 LEU A N 1
ATOM 657 C CA . LEU A 1 85 ? -5.128 10.702 2.773 1.00 88.75 85 LEU A CA 1
ATOM 658 C C . LEU A 1 85 ? -3.848 11.349 3.311 1.00 88.75 85 LEU A C 1
ATOM 660 O O . LEU A 1 85 ? -2.966 11.703 2.543 1.00 88.75 85 LEU A O 1
ATOM 664 N N . GLU A 1 86 ? -3.751 11.487 4.634 1.00 92.62 86 GLU A N 1
ATOM 665 C CA . GLU A 1 86 ? -2.695 12.256 5.289 1.00 92.62 86 GLU A CA 1
ATOM 666 C C . GLU A 1 86 ? -1.626 11.335 5.905 1.00 92.62 86 GLU A C 1
ATOM 668 O O . GLU A 1 86 ? -1.963 10.458 6.715 1.00 92.62 86 GLU A O 1
ATOM 673 N N . PRO A 1 87 ? -0.331 11.570 5.628 1.00 93.88 87 PRO A N 1
ATOM 674 C CA . PRO A 1 87 ? 0.753 10.697 6.078 1.00 93.88 87 PRO A CA 1
ATOM 675 C C . PRO A 1 87 ? 1.042 10.828 7.581 1.00 93.88 87 PRO A C 1
ATOM 677 O O . PRO A 1 87 ? 1.386 9.847 8.239 1.00 93.88 87 PRO A O 1
ATOM 680 N N . VAL A 1 88 ? 0.872 12.017 8.174 1.00 92.38 88 VAL A N 1
ATOM 681 C CA . VAL A 1 88 ? 1.206 12.271 9.592 1.00 92.38 88 VAL A CA 1
ATOM 682 C C . VAL A 1 88 ? 0.294 11.505 10.569 1.00 92.38 88 VAL A C 1
ATOM 684 O O . VAL A 1 88 ? 0.815 10.880 11.505 1.00 92.38 88 VAL A O 1
ATOM 687 N N . PRO A 1 89 ? -1.046 11.491 10.402 1.00 91.12 89 PRO A N 1
ATOM 688 C CA . PRO A 1 89 ? -1.918 10.630 11.198 1.00 91.12 89 PRO A CA 1
ATOM 689 C C . PRO A 1 89 ? -1.560 9.148 11.061 1.00 91.12 89 PRO A C 1
ATOM 691 O O . PRO A 1 89 ? -1.423 8.471 12.081 1.00 91.12 89 PRO A O 1
ATOM 694 N N . LEU A 1 90 ? -1.329 8.663 9.835 1.00 93.56 90 LEU A N 1
ATOM 695 C CA . LEU A 1 90 ? -0.939 7.273 9.588 1.00 93.56 90 LEU A CA 1
ATOM 696 C C . LEU A 1 90 ? 0.383 6.927 10.294 1.00 93.56 90 LEU A C 1
ATOM 698 O O . LEU A 1 90 ? 0.445 5.929 11.009 1.00 93.56 90 LEU A O 1
ATOM 702 N N . ALA A 1 91 ? 1.396 7.794 10.209 1.00 93.75 91 ALA A N 1
ATOM 703 C CA . ALA A 1 91 ? 2.678 7.634 10.900 1.00 93.75 91 ALA A CA 1
ATOM 704 C C . ALA A 1 91 ? 2.517 7.535 12.420 1.00 93.75 91 ALA A C 1
ATOM 706 O O . ALA A 1 91 ? 3.188 6.739 13.077 1.00 93.75 91 ALA A O 1
ATOM 707 N N . THR A 1 92 ? 1.602 8.323 12.985 1.00 90.38 92 THR A N 1
ATOM 708 C CA . THR A 1 92 ? 1.303 8.318 14.422 1.00 90.38 92 THR A CA 1
ATOM 709 C C . THR A 1 92 ? 0.643 7.006 14.848 1.00 90.38 92 THR A C 1
ATOM 711 O O . THR A 1 92 ? 1.013 6.433 15.873 1.00 90.38 92 THR A O 1
ATOM 714 N N . MET A 1 93 ? -0.307 6.504 14.054 1.00 91.62 93 MET A N 1
ATOM 715 C CA . MET A 1 93 ? -0.970 5.222 14.306 1.00 91.62 93 MET A CA 1
ATOM 716 C C . MET A 1 93 ? 0.010 4.056 14.156 1.00 91.62 93 MET A C 1
ATOM 718 O O . MET A 1 93 ? 0.108 3.219 15.048 1.00 91.62 93 MET A O 1
ATOM 722 N N . MET A 1 94 ? 0.813 4.043 13.092 1.00 93.94 94 MET A N 1
ATOM 723 C CA . MET A 1 94 ? 1.865 3.045 12.896 1.00 93.94 94 MET A CA 1
ATOM 724 C C . MET A 1 94 ? 2.874 3.044 14.049 1.00 93.94 94 MET A C 1
ATOM 726 O O . MET A 1 94 ? 3.210 1.977 14.554 1.00 93.94 94 MET A O 1
ATOM 730 N N . ALA A 1 95 ? 3.294 4.217 14.534 1.00 92.00 95 ALA A N 1
ATOM 731 C CA . ALA A 1 95 ? 4.185 4.323 15.688 1.00 92.00 95 ALA A CA 1
ATOM 732 C C . ALA A 1 95 ? 3.556 3.773 16.977 1.00 92.00 95 ALA A C 1
ATOM 734 O O . ALA A 1 95 ? 4.237 3.093 17.745 1.00 92.00 95 ALA A O 1
ATOM 735 N N . ALA A 1 96 ? 2.264 4.029 17.213 1.00 88.94 96 ALA A N 1
ATOM 736 C CA . ALA A 1 96 ? 1.550 3.462 18.357 1.00 88.94 96 ALA A CA 1
ATOM 737 C C . ALA A 1 96 ? 1.499 1.928 18.298 1.00 88.94 96 ALA A C 1
ATOM 739 O O . ALA A 1 96 ? 1.601 1.273 19.330 1.00 88.94 96 ALA A O 1
ATOM 740 N N . HIS A 1 97 ? 1.389 1.358 17.100 1.00 89.94 97 HIS A N 1
ATOM 741 C CA . HIS A 1 97 ? 1.331 -0.087 16.878 1.00 89.94 97 HIS A CA 1
ATOM 742 C C . HIS A 1 97 ? 2.697 -0.723 16.562 1.00 89.94 97 HIS A C 1
ATOM 744 O O . HIS A 1 97 ? 2.747 -1.882 16.161 1.00 89.94 97 HIS A O 1
ATOM 750 N N . GLU A 1 98 ? 3.797 0.017 16.745 1.00 90.56 98 GLU A N 1
ATOM 751 C CA . GLU A 1 98 ? 5.175 -0.448 16.514 1.00 90.56 98 GLU A CA 1
ATOM 752 C C . GLU A 1 98 ? 5.430 -0.984 15.090 1.00 90.56 98 GLU A C 1
ATOM 754 O O . GLU A 1 98 ? 6.268 -1.858 14.868 1.00 90.56 98 GLU A O 1
ATOM 759 N N . ILE A 1 99 ? 4.724 -0.435 14.101 1.00 93.94 99 ILE A N 1
ATOM 760 C CA . ILE A 1 99 ? 4.864 -0.801 12.691 1.00 93.94 99 ILE A CA 1
ATOM 761 C C . ILE A 1 99 ? 6.006 0.019 12.078 1.00 93.94 99 ILE A C 1
ATOM 763 O O . ILE A 1 99 ? 5.891 1.235 11.928 1.00 93.94 99 ILE A O 1
ATOM 767 N N . ASP A 1 100 ? 7.100 -0.649 11.704 1.00 91.56 100 ASP A N 1
ATOM 768 C CA . ASP A 1 100 ? 8.267 -0.032 11.054 1.00 91.56 100 ASP A CA 1
ATOM 769 C C . ASP A 1 100 ? 8.223 -0.244 9.532 1.00 91.56 100 ASP A C 1
ATOM 771 O O . ASP A 1 100 ? 8.630 -1.286 9.008 1.00 91.56 100 ASP A O 1
ATOM 775 N N . ALA A 1 101 ? 7.681 0.747 8.826 1.00 95.25 101 ALA A N 1
ATOM 776 C CA . ALA A 1 101 ? 7.648 0.825 7.368 1.00 95.25 101 ALA A CA 1
ATOM 777 C C . ALA A 1 101 ? 7.633 2.297 6.925 1.00 95.25 101 ALA A C 1
ATOM 779 O O . ALA A 1 101 ? 7.332 3.185 7.726 1.00 95.25 101 ALA A O 1
ATOM 780 N N . ARG A 1 102 ? 7.992 2.571 5.668 1.00 97.12 102 ARG A N 1
ATOM 781 C CA . ARG A 1 102 ? 7.995 3.936 5.118 1.00 97.12 102 ARG A CA 1
ATOM 782 C C . ARG A 1 102 ? 6.586 4.307 4.668 1.00 97.12 102 ARG A C 1
ATOM 784 O O . ARG A 1 102 ? 5.865 3.449 4.170 1.00 97.12 102 ARG A O 1
ATOM 791 N N . ILE A 1 103 ? 6.200 5.565 4.838 1.00 97.62 103 ILE A N 1
ATOM 792 C CA . ILE A 1 103 ? 4.951 6.110 4.303 1.00 97.62 103 ILE A CA 1
ATOM 793 C C . ILE A 1 103 ? 5.328 7.053 3.174 1.00 97.62 103 ILE A C 1
ATOM 795 O O . ILE A 1 103 ? 6.079 7.995 3.413 1.00 97.62 103 ILE A O 1
ATOM 799 N N . VAL A 1 104 ? 4.817 6.797 1.976 1.00 97.31 104 VAL A N 1
ATOM 800 C CA . VAL A 1 104 ? 5.083 7.608 0.786 1.00 97.31 104 VAL A CA 1
ATOM 801 C C . VAL A 1 104 ? 3.826 8.387 0.429 1.00 97.31 104 VAL A C 1
ATOM 803 O O . VAL A 1 104 ? 2.731 7.818 0.383 1.00 97.31 104 VAL A O 1
ATOM 806 N N . GLU A 1 105 ? 3.979 9.689 0.209 1.00 95.94 105 GLU A N 1
ATOM 807 C CA . GLU A 1 105 ? 2.901 10.551 -0.268 1.00 95.94 105 GLU A CA 1
ATOM 808 C C . GLU A 1 105 ? 2.670 10.350 -1.770 1.00 95.94 105 GLU A C 1
ATOM 810 O O . GLU A 1 105 ? 3.605 10.285 -2.573 1.00 95.94 105 GLU A O 1
ATOM 815 N N . THR A 1 106 ? 1.399 10.287 -2.142 1.00 94.56 106 THR A N 1
ATOM 816 C CA . THR A 1 106 ? 0.901 10.033 -3.498 1.00 94.56 106 THR A CA 1
ATOM 817 C C . THR A 1 106 ? -0.156 11.073 -3.857 1.00 94.56 106 THR A C 1
ATOM 819 O O . THR A 1 106 ? -0.708 11.735 -2.978 1.00 94.56 106 THR A O 1
ATOM 822 N N . GLU A 1 107 ? -0.456 11.229 -5.138 1.00 91.75 107 GLU A N 1
ATOM 823 C CA . GLU A 1 107 ? -1.408 12.211 -5.657 1.00 91.75 107 GLU A CA 1
ATOM 824 C C . GLU A 1 107 ? -2.814 12.045 -5.046 1.00 91.75 107 GLU A C 1
ATOM 826 O O . GLU A 1 107 ? -3.506 13.035 -4.795 1.00 91.75 107 GLU A O 1
ATOM 831 N N . SER A 1 108 ? -3.214 10.806 -4.751 1.00 90.81 108 SER A N 1
ATOM 832 C CA . SER A 1 108 ? -4.518 10.440 -4.195 1.00 90.81 108 SER A CA 1
ATOM 833 C C . SER A 1 108 ? -4.500 10.158 -2.682 1.00 90.81 108 SER A C 1
ATOM 835 O O . SER A 1 108 ? -5.539 9.792 -2.125 1.00 90.81 108 SER A O 1
ATOM 837 N N . GLY A 1 109 ? -3.365 10.322 -1.988 1.00 92.69 109 GLY A N 1
ATOM 838 C CA . GLY A 1 109 ? -3.251 10.073 -0.543 1.00 92.69 109 GLY A CA 1
ATOM 839 C C . GLY A 1 1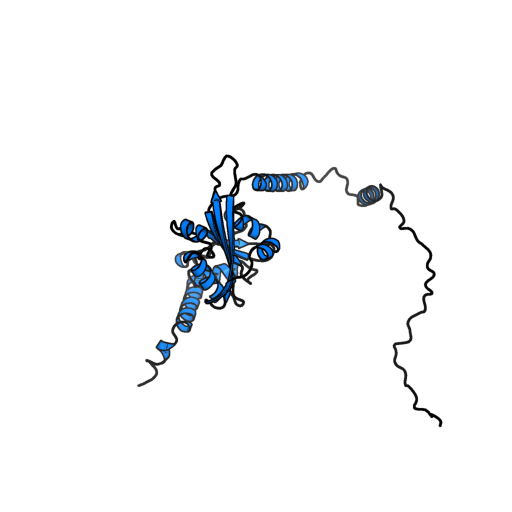09 ? -1.865 9.599 -0.105 1.00 92.69 109 GLY A C 1
ATOM 840 O O . GLY A 1 109 ? -0.855 10.190 -0.476 1.00 92.69 109 GLY A O 1
ATOM 841 N N . CYS A 1 110 ? -1.787 8.520 0.679 1.00 95.00 110 CYS A N 1
ATOM 842 C CA . CYS A 1 110 ? -0.503 7.937 1.071 1.00 95.00 110 CYS A CA 1
ATOM 843 C C . CYS A 1 110 ? -0.531 6.405 1.144 1.00 95.00 110 CYS A C 1
ATOM 845 O O . CYS A 1 110 ? -1.563 5.775 1.407 1.00 95.00 110 CYS A O 1
ATOM 847 N N . VAL A 1 111 ? 0.639 5.805 0.934 1.00 97.12 111 VAL A N 1
ATOM 848 C CA . VAL A 1 111 ? 0.835 4.350 0.907 1.00 97.12 111 VAL A CA 1
ATOM 849 C C . VAL A 1 111 ? 1.930 3.934 1.877 1.00 97.12 111 VAL A C 1
ATOM 851 O O . VAL A 1 111 ? 2.864 4.690 2.136 1.00 97.12 111 VAL A O 1
ATOM 854 N N . VAL A 1 112 ? 1.834 2.720 2.418 1.00 97.94 112 VAL A N 1
ATOM 855 C CA . VAL A 1 112 ? 2.887 2.147 3.267 1.00 97.94 112 VAL A CA 1
ATOM 856 C C . VAL A 1 112 ? 3.755 1.230 2.422 1.00 97.94 112 VAL A C 1
ATOM 858 O O . VAL A 1 112 ? 3.258 0.259 1.865 1.00 97.94 112 VAL A O 1
ATOM 861 N N . TRP A 1 113 ? 5.051 1.500 2.353 1.00 98.06 113 TRP A N 1
ATOM 862 C CA . TRP A 1 113 ? 6.009 0.747 1.553 1.00 98.06 113 TRP A CA 1
ATOM 863 C C . TRP A 1 113 ? 7.038 0.042 2.435 1.00 98.06 113 TRP A C 1
ATOM 865 O O . TRP A 1 113 ? 7.543 0.600 3.420 1.00 98.06 113 TRP A O 1
ATOM 875 N N . LYS A 1 114 ? 7.401 -1.186 2.057 1.00 97.12 114 LYS A N 1
ATOM 876 C CA . LYS A 1 114 ? 8.472 -1.948 2.695 1.00 97.12 114 LYS A CA 1
ATOM 877 C C . LYS A 1 114 ? 9.211 -2.832 1.693 1.00 97.12 114 LYS A C 1
ATOM 879 O O . LYS A 1 114 ? 8.599 -3.633 0.989 1.00 97.12 114 LYS A O 1
ATOM 884 N N . ARG A 1 115 ? 10.543 -2.755 1.704 1.00 95.56 115 ARG A N 1
ATOM 885 C CA . ARG A 1 115 ? 11.408 -3.745 1.052 1.00 95.56 115 ARG A CA 1
ATOM 886 C C . ARG A 1 115 ? 11.323 -5.064 1.812 1.00 95.56 115 ARG A C 1
ATOM 888 O O . ARG A 1 115 ? 11.497 -5.068 3.029 1.00 95.56 115 ARG A O 1
ATOM 895 N N . LEU A 1 116 ? 11.068 -6.154 1.102 1.00 93.38 116 LEU A N 1
ATOM 896 C CA . LEU A 1 116 ? 10.971 -7.482 1.693 1.00 93.38 116 LEU A CA 1
ATOM 897 C C . LEU A 1 116 ? 12.328 -8.174 1.691 1.00 93.38 116 LEU A C 1
ATOM 899 O O . LEU A 1 116 ? 13.161 -7.963 0.805 1.00 93.38 116 LEU A O 1
ATOM 903 N N . THR A 1 117 ? 12.535 -9.029 2.686 1.00 88.00 117 THR A N 1
ATOM 904 C CA . THR A 1 117 ? 13.709 -9.899 2.712 1.00 88.00 117 THR A CA 1
ATOM 905 C C . THR A 1 117 ? 13.518 -11.032 1.694 1.00 88.00 117 THR A C 1
ATOM 907 O O . THR A 1 117 ? 12.547 -11.783 1.821 1.00 88.00 117 THR A O 1
ATOM 910 N N . PRO A 1 118 ? 14.412 -11.197 0.700 1.00 72.50 118 PRO A N 1
ATOM 911 C CA . PRO A 1 118 ? 14.270 -12.260 -0.288 1.00 72.50 118 PRO A CA 1
ATOM 912 C C . PRO A 1 118 ? 14.360 -13.634 0.385 1.00 72.50 118 PRO A C 1
ATOM 914 O O . PRO A 1 118 ? 15.246 -13.876 1.209 1.00 72.50 118 PRO A O 1
ATOM 917 N N . THR A 1 119 ? 13.445 -14.538 0.029 1.00 67.88 119 THR A N 1
ATOM 918 C CA . THR A 1 119 ? 13.398 -15.912 0.554 1.00 67.88 119 THR A CA 1
ATOM 919 C C . THR A 1 119 ? 13.738 -16.908 -0.567 1.00 67.88 119 THR A C 1
ATOM 921 O O . THR A 1 119 ? 13.167 -16.813 -1.651 1.00 67.88 119 THR A O 1
ATOM 924 N N . PRO A 1 120 ? 14.703 -17.830 -0.365 1.00 59.34 120 PRO A N 1
ATOM 925 C CA . PRO A 1 120 ? 15.218 -18.691 -1.438 1.00 59.34 120 PRO A CA 1
ATOM 926 C C . PRO A 1 120 ? 14.263 -19.813 -1.884 1.00 59.34 120 PRO A C 1
ATOM 928 O O . PRO A 1 120 ? 14.438 -20.344 -2.977 1.00 59.34 120 PRO A O 1
ATOM 931 N N . ASP A 1 121 ? 13.262 -20.177 -1.077 1.00 55.62 121 ASP A N 1
ATOM 932 C CA . ASP A 1 121 ? 12.366 -21.311 -1.364 1.00 55.62 121 ASP A CA 1
ATOM 933 C C . ASP A 1 121 ? 11.251 -20.977 -2.385 1.00 55.62 121 ASP A C 1
ATOM 935 O O . ASP A 1 121 ? 10.717 -21.876 -3.037 1.00 55.62 121 ASP A O 1
ATOM 939 N N . ASP A 1 122 ? 10.963 -19.691 -2.618 1.00 56.53 122 ASP A N 1
ATOM 940 C CA . ASP A 1 122 ? 9.855 -19.230 -3.474 1.00 56.53 122 ASP A CA 1
ATOM 941 C C . ASP A 1 122 ? 10.057 -19.517 -4.976 1.00 56.53 122 ASP A C 1
ATOM 943 O O . ASP A 1 122 ? 9.110 -19.472 -5.769 1.00 56.53 122 ASP A O 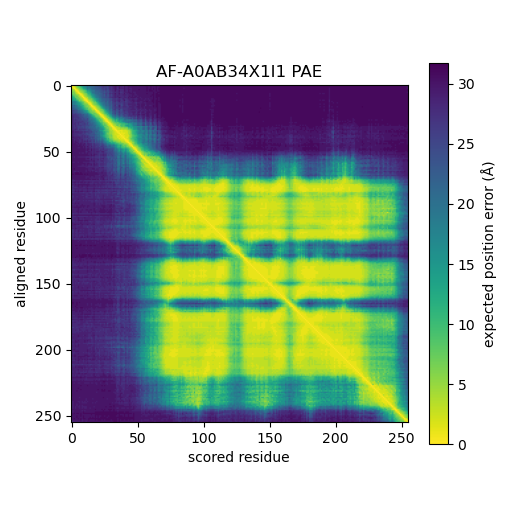1
ATOM 947 N N . GLU A 1 123 ? 11.294 -19.775 -5.410 1.00 57.75 123 GLU A N 1
ATOM 948 C CA . GLU A 1 123 ? 11.619 -19.982 -6.828 1.00 57.75 123 GLU A CA 1
ATOM 949 C C . GLU A 1 123 ? 11.120 -21.329 -7.358 1.00 57.75 123 GLU A C 1
ATOM 951 O O . GLU A 1 123 ? 10.677 -21.410 -8.504 1.00 57.75 123 GLU A O 1
ATOM 956 N N . LEU A 1 124 ? 11.140 -22.380 -6.533 1.00 56.66 124 LEU A N 1
ATOM 957 C CA . LEU A 1 124 ? 10.672 -23.705 -6.940 1.00 56.66 124 LEU A CA 1
ATOM 958 C C . LEU A 1 124 ? 9.140 -23.774 -6.992 1.00 56.66 124 LEU A C 1
ATOM 960 O O . LEU A 1 124 ? 8.589 -24.378 -7.909 1.00 56.66 124 LEU A O 1
ATOM 964 N N . GLU A 1 125 ? 8.450 -23.143 -6.042 1.00 55.91 125 GLU A N 1
ATOM 965 C CA . GLU A 1 125 ? 6.982 -23.150 -5.974 1.00 55.91 125 GLU A CA 1
ATOM 966 C C . GLU A 1 125 ? 6.347 -22.338 -7.108 1.00 55.91 125 GLU A C 1
ATOM 968 O O . GLU A 1 125 ? 5.389 -22.797 -7.731 1.00 55.91 125 GLU A O 1
ATOM 973 N N . ALA A 1 126 ? 6.949 -21.201 -7.478 1.00 57.12 126 ALA A N 1
ATOM 974 C CA . ALA A 1 126 ? 6.505 -20.405 -8.623 1.00 57.12 126 ALA A CA 1
ATOM 975 C C . ALA A 1 126 ? 6.572 -21.176 -9.960 1.00 57.12 126 ALA A C 1
ATOM 977 O O . ALA A 1 126 ? 5.769 -20.931 -10.861 1.00 57.12 126 ALA A O 1
ATOM 978 N N . LEU A 1 127 ? 7.499 -22.134 -10.096 1.00 57.91 127 LEU A N 1
ATOM 979 C CA . LEU A 1 127 ? 7.618 -22.997 -11.279 1.00 57.91 127 LEU A CA 1
ATOM 980 C C . LEU A 1 127 ? 6.571 -24.124 -11.318 1.00 57.91 127 LEU A C 1
ATOM 982 O O . LEU A 1 127 ? 6.337 -24.702 -12.380 1.00 57.91 127 LEU A O 1
ATOM 986 N N . LEU A 1 128 ? 5.942 -24.446 -10.183 1.00 61.31 128 LEU A N 1
ATOM 987 C CA . LEU A 1 128 ? 4.965 -25.533 -10.050 1.00 61.31 128 LEU A CA 1
ATOM 988 C C . LEU A 1 128 ? 3.516 -25.089 -10.321 1.00 61.31 128 LEU A C 1
ATOM 990 O O . LEU A 1 128 ? 2.618 -25.929 -10.348 1.00 61.31 128 LEU A O 1
ATOM 994 N N . GLY A 1 129 ? 3.299 -23.805 -10.624 1.00 53.81 129 GLY A N 1
ATOM 995 C CA . GLY A 1 129 ? 2.042 -23.284 -11.171 1.00 53.81 129 GLY A CA 1
ATOM 996 C C . GLY A 1 129 ? 0.948 -22.989 -10.144 1.00 53.81 129 GLY A C 1
ATOM 997 O O . GLY A 1 129 ? -0.159 -22.623 -10.539 1.00 53.81 129 GLY A O 1
ATOM 998 N N . GLU A 1 130 ? 1.246 -23.115 -8.852 1.00 55.06 130 GLU A N 1
ATOM 999 C CA . GLU A 1 130 ? 0.400 -22.579 -7.789 1.00 55.06 130 GLU A CA 1
ATOM 1000 C C . GLU A 1 130 ? 0.833 -21.134 -7.505 1.00 55.06 130 GLU A C 1
ATOM 1002 O O . GLU A 1 130 ? 2.009 -20.786 -7.596 1.00 55.06 130 GLU A O 1
ATOM 1007 N N . GLU A 1 131 ? -0.143 -20.258 -7.280 1.00 62.44 131 GLU A N 1
ATOM 1008 C CA . GLU A 1 131 ? 0.062 -18.839 -6.996 1.00 62.44 131 GLU A CA 1
ATOM 1009 C C . GLU A 1 131 ? 1.173 -18.650 -5.950 1.00 62.44 131 GLU A C 1
ATOM 1011 O O . GLU A 1 131 ? 1.123 -19.275 -4.890 1.00 62.44 131 GLU A O 1
ATOM 1016 N N . ARG A 1 132 ? 2.190 -17.823 -6.257 1.00 70.06 132 ARG A N 1
ATOM 1017 C CA . ARG A 1 132 ? 3.339 -17.620 -5.361 1.00 70.06 132 ARG A CA 1
ATOM 1018 C C . ARG A 1 132 ? 2.827 -17.246 -3.962 1.00 70.06 132 ARG A C 1
ATOM 1020 O O . ARG A 1 132 ? 2.053 -16.286 -3.857 1.00 70.06 132 ARG A O 1
ATOM 1027 N N . PRO A 1 133 ? 3.248 -17.955 -2.899 1.00 75.44 133 PRO A N 1
ATOM 1028 C CA . PRO A 1 133 ? 2.820 -17.624 -1.551 1.00 75.44 133 PRO A CA 1
ATOM 1029 C C . PRO A 1 133 ? 3.252 -16.201 -1.198 1.00 75.44 133 PRO A C 1
ATOM 1031 O O . PRO A 1 133 ? 4.323 -15.727 -1.574 1.00 75.44 133 PRO A O 1
ATOM 1034 N N . VAL A 1 134 ? 2.398 -15.497 -0.462 1.00 84.88 134 VAL A N 1
ATOM 1035 C CA . VAL A 1 134 ? 2.737 -14.158 0.018 1.00 84.88 134 VAL A CA 1
ATOM 1036 C C . VAL A 1 134 ? 3.739 -14.270 1.156 1.00 84.88 134 VAL A C 1
ATOM 1038 O O . VAL A 1 134 ? 3.524 -15.022 2.105 1.00 84.88 134 VAL A O 1
ATOM 1041 N N . SER A 1 135 ? 4.807 -13.474 1.078 1.00 88.38 135 SER A N 1
ATOM 1042 C CA . SER A 1 135 ? 5.810 -13.384 2.138 1.00 88.38 135 SER A CA 1
ATOM 1043 C C . SER A 1 135 ? 5.147 -13.123 3.503 1.00 88.38 135 SER A C 1
ATOM 1045 O O . SER A 1 135 ? 4.362 -12.172 3.621 1.00 88.38 135 SER A O 1
ATOM 1047 N N . PRO A 1 136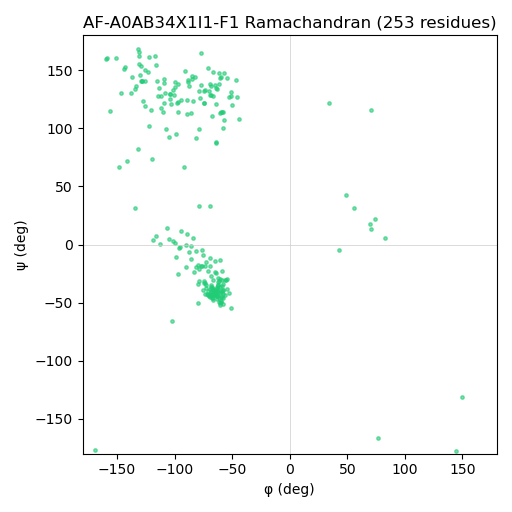 ? 5.496 -13.883 4.561 1.00 91.19 136 PRO A N 1
ATOM 1048 C CA . PRO A 1 136 ? 4.981 -13.645 5.910 1.00 91.19 136 PRO A CA 1
ATOM 1049 C C . PRO A 1 136 ? 5.240 -12.219 6.408 1.00 91.19 136 PRO A C 1
ATOM 1051 O O . PRO A 1 136 ? 4.447 -11.667 7.168 1.00 91.19 136 PRO A O 1
ATOM 1054 N N . GLU A 1 137 ? 6.339 -11.603 5.962 1.00 93.81 137 GLU A N 1
ATOM 1055 C CA . GLU A 1 137 ? 6.678 -10.215 6.278 1.00 93.81 137 GLU A CA 1
ATOM 1056 C C . GLU A 1 137 ? 5.679 -9.226 5.655 1.00 93.81 137 GLU A C 1
ATOM 1058 O O . GLU A 1 137 ? 5.236 -8.289 6.326 1.00 93.81 137 GLU A O 1
ATOM 1063 N N . ALA A 1 138 ? 5.295 -9.451 4.396 1.00 95.62 138 ALA A N 1
ATOM 1064 C CA . ALA A 1 138 ? 4.307 -8.636 3.693 1.00 95.62 138 ALA A CA 1
ATOM 1065 C C . ALA A 1 138 ? 2.907 -8.800 4.302 1.00 95.62 138 ALA A C 1
ATOM 1067 O O . ALA A 1 138 ? 2.195 -7.819 4.522 1.00 95.62 138 ALA A O 1
ATOM 1068 N N . GLU A 1 139 ? 2.529 -10.039 4.620 1.00 95.62 139 GLU A N 1
ATOM 1069 C CA . GLU A 1 139 ? 1.235 -10.343 5.230 1.00 95.62 139 GLU A CA 1
ATOM 1070 C C . GLU A 1 139 ? 1.118 -9.739 6.634 1.00 95.62 139 GLU A C 1
ATOM 1072 O O . GLU A 1 139 ? 0.113 -9.101 6.945 1.00 95.62 139 GLU A O 1
ATOM 1077 N N . ALA A 1 140 ? 2.164 -9.839 7.462 1.00 96.00 140 ALA A N 1
ATOM 1078 C CA . ALA A 1 140 ? 2.187 -9.212 8.782 1.00 96.00 140 ALA A CA 1
ATOM 1079 C C . ALA A 1 140 ? 2.008 -7.687 8.707 1.00 96.00 140 ALA A C 1
ATOM 1081 O O . ALA A 1 140 ? 1.259 -7.118 9.506 1.00 96.00 140 ALA A O 1
ATOM 1082 N N . LEU A 1 141 ? 2.649 -7.028 7.733 1.00 97.44 141 LEU A N 1
ATOM 1083 C CA . LEU A 1 141 ? 2.484 -5.592 7.503 1.00 97.44 141 LEU A CA 1
ATOM 1084 C C . LEU A 1 141 ? 1.031 -5.246 7.155 1.00 97.44 141 LEU A C 1
ATOM 1086 O O . LEU A 1 141 ? 0.449 -4.356 7.771 1.00 97.44 141 LEU A O 1
ATOM 1090 N N . ALA A 1 142 ? 0.428 -5.965 6.208 1.00 97.31 142 ALA A N 1
ATOM 1091 C CA . ALA A 1 142 ? -0.943 -5.710 5.775 1.00 97.31 142 ALA A CA 1
ATOM 1092 C C . ALA A 1 142 ? -1.972 -5.958 6.885 1.00 97.31 142 ALA A C 1
ATOM 1094 O O . ALA A 1 142 ? -2.879 -5.148 7.076 1.00 97.31 142 ALA A O 1
ATOM 1095 N N . LEU A 1 143 ? -1.804 -7.030 7.665 1.00 97.00 143 LEU A N 1
ATOM 1096 C CA . LEU A 1 143 ? -2.639 -7.315 8.832 1.00 97.00 143 LEU A CA 1
ATOM 1097 C C . LEU A 1 143 ? -2.550 -6.171 9.849 1.00 97.00 143 LEU A C 1
ATOM 1099 O O . LEU A 1 143 ? -3.582 -5.647 10.268 1.00 97.00 143 LEU A O 1
ATOM 1103 N N . ALA A 1 144 ? -1.336 -5.737 10.195 1.00 96.38 144 ALA A N 1
ATOM 1104 C CA . ALA A 1 144 ? -1.123 -4.664 11.160 1.00 96.38 144 ALA A CA 1
ATOM 1105 C C . ALA A 1 144 ? -1.704 -3.322 10.684 1.00 96.38 144 ALA A C 1
ATOM 1107 O O . ALA A 1 144 ? -2.403 -2.656 11.447 1.00 96.38 144 ALA A O 1
ATOM 1108 N N . VAL A 1 145 ? -1.484 -2.954 9.417 1.00 96.50 145 VAL A N 1
ATOM 1109 C CA . VAL A 1 145 ? -2.050 -1.730 8.829 1.00 96.50 145 VAL A CA 1
ATOM 1110 C C . VAL A 1 145 ? -3.579 -1.812 8.768 1.00 96.50 145 VAL A C 1
ATOM 1112 O O . VAL A 1 145 ? -4.257 -0.876 9.179 1.00 96.50 145 VAL A O 1
ATOM 1115 N N . SER A 1 146 ? -4.147 -2.951 8.360 1.00 96.38 146 SER A N 1
ATOM 1116 C CA . SER A 1 146 ? -5.604 -3.112 8.247 1.00 96.38 146 SER A CA 1
ATOM 1117 C C . SER A 1 146 ? -6.353 -2.971 9.579 1.00 96.38 146 SER A C 1
ATOM 1119 O O . SER A 1 146 ? -7.495 -2.520 9.574 1.00 96.38 146 SER A O 1
ATOM 1121 N N . LYS A 1 147 ? -5.719 -3.311 10.715 1.00 94.25 147 LYS A N 1
ATOM 1122 C CA . LYS A 1 147 ? -6.278 -3.103 12.067 1.00 94.25 147 LYS A CA 1
ATOM 1123 C C . LYS A 1 147 ? -6.411 -1.626 12.435 1.00 94.25 147 LYS A C 1
ATOM 1125 O O . LYS A 1 147 ? -7.269 -1.259 13.232 1.00 94.25 147 LYS A O 1
ATOM 1130 N N . ILE A 1 148 ? -5.526 -0.786 11.903 1.00 92.75 148 ILE A N 1
ATOM 1131 C CA . ILE A 1 148 ? -5.451 0.637 12.251 1.00 92.75 148 ILE A CA 1
ATOM 1132 C C . ILE A 1 148 ? -6.159 1.522 11.220 1.00 92.75 148 ILE A C 1
ATOM 1134 O O . ILE A 1 148 ? -6.403 2.694 11.479 1.00 92.75 148 ILE A O 1
ATOM 1138 N N . THR A 1 149 ? -6.548 0.975 10.069 1.00 90.31 149 THR A N 1
ATOM 1139 C CA . THR A 1 149 ? -7.271 1.693 9.011 1.00 90.31 149 THR A CA 1
ATOM 1140 C C . THR A 1 149 ? -8.763 1.316 8.990 1.00 90.31 149 THR A C 1
ATOM 1142 O O . THR A 1 149 ? -9.082 0.139 8.823 1.00 90.31 149 THR A O 1
ATOM 1145 N N . PRO A 1 150 ? -9.709 2.275 9.071 1.00 84.50 150 PRO A N 1
ATOM 1146 C CA . PRO A 1 150 ? -11.143 1.979 9.224 1.00 84.50 150 PRO A CA 1
ATOM 1147 C C . PRO A 1 150 ? -11.804 1.117 8.132 1.00 84.50 150 PRO A C 1
ATOM 1149 O O . PRO A 1 150 ? -12.777 0.418 8.412 1.00 84.50 150 PRO A O 1
ATOM 1152 N N . TYR A 1 151 ? -11.325 1.191 6.886 1.00 86.94 151 TYR A N 1
ATOM 1153 C CA . TYR A 1 151 ? -11.908 0.478 5.738 1.00 86.94 151 TYR A CA 1
ATOM 1154 C C . TYR A 1 151 ? -11.055 -0.713 5.281 1.00 86.94 151 TYR A C 1
ATOM 1156 O O . TYR A 1 151 ? -11.287 -1.254 4.203 1.00 86.94 151 TYR A O 1
ATOM 1164 N N . GLY A 1 152 ? -10.098 -1.138 6.110 1.00 92.69 152 GLY A N 1
ATOM 1165 C CA . GLY A 1 152 ? -9.115 -2.145 5.737 1.00 92.69 152 GLY A CA 1
ATOM 1166 C C . GLY A 1 152 ? -8.021 -1.589 4.829 1.00 92.69 152 GLY A C 1
ATOM 1167 O O . GLY A 1 152 ? -7.855 -0.376 4.688 1.00 92.69 152 GLY A O 1
ATOM 1168 N N . ALA A 1 153 ? -7.265 -2.504 4.234 1.00 96.00 153 ALA A N 1
ATOM 1169 C CA . ALA A 1 153 ? -6.080 -2.201 3.454 1.00 96.00 153 ALA A CA 1
ATOM 1170 C C . ALA A 1 153 ? -5.938 -3.156 2.262 1.00 96.00 153 ALA A C 1
ATOM 1172 O O . ALA A 1 153 ? -6.373 -4.311 2.318 1.00 96.00 153 ALA A O 1
ATOM 1173 N N . VAL A 1 154 ? -5.309 -2.683 1.187 1.00 96.94 154 VAL A N 1
ATOM 1174 C CA . VAL A 1 154 ? -4.976 -3.514 0.020 1.00 96.94 154 VAL A CA 1
ATOM 1175 C C . VAL A 1 154 ? -3.466 -3.673 -0.044 1.00 96.94 154 VAL A C 1
ATOM 1177 O O . VAL A 1 154 ? -2.751 -2.690 -0.199 1.00 96.94 154 VAL A O 1
ATOM 1180 N N . LEU A 1 155 ? -2.986 -4.905 0.082 1.00 97.81 155 LEU A N 1
ATOM 1181 C CA . LEU A 1 155 ? -1.580 -5.259 -0.059 1.00 97.81 155 LEU A CA 1
ATOM 1182 C C . LEU A 1 155 ? -1.282 -5.592 -1.514 1.00 97.81 155 LEU A C 1
ATOM 1184 O O . LEU A 1 155 ? -1.875 -6.522 -2.057 1.00 97.81 155 LEU A O 1
ATOM 1188 N N . PHE A 1 156 ? -0.303 -4.909 -2.086 1.00 97.56 156 PHE A N 1
ATOM 1189 C CA . PHE A 1 156 ? 0.442 -5.357 -3.247 1.00 97.56 156 PHE A CA 1
ATOM 1190 C C . PHE A 1 156 ? 1.744 -6.006 -2.809 1.00 97.56 156 PHE A C 1
ATOM 1192 O O . PHE A 1 156 ? 2.449 -5.481 -1.945 1.00 97.56 156 PHE A O 1
ATOM 1199 N N . VAL A 1 157 ? 2.083 -7.118 -3.450 1.00 95.62 157 VAL A N 1
ATOM 1200 C CA . VAL A 1 157 ? 3.425 -7.691 -3.383 1.00 95.62 157 VAL A CA 1
ATOM 1201 C C . VAL A 1 157 ? 3.978 -7.737 -4.788 1.00 95.62 157 VAL A C 1
ATOM 1203 O O . VAL A 1 157 ? 3.417 -8.427 -5.641 1.00 95.62 157 VAL A O 1
ATOM 1206 N N . SER A 1 158 ? 5.050 -6.983 -5.013 1.00 94.25 158 SER A N 1
ATOM 1207 C CA . SER A 1 158 ? 5.825 -7.024 -6.245 1.00 94.25 158 SER A CA 1
ATOM 1208 C C . SER A 1 158 ? 7.070 -7.860 -6.025 1.00 94.25 158 SER A C 1
ATOM 1210 O O . SER A 1 158 ? 7.810 -7.646 -5.064 1.00 94.25 158 SER A O 1
ATOM 1212 N N . THR A 1 159 ? 7.286 -8.814 -6.918 1.00 91.38 159 THR A N 1
ATOM 1213 C CA . THR A 1 159 ? 8.444 -9.695 -6.920 1.00 91.38 159 THR A CA 1
ATOM 1214 C C . THR A 1 159 ? 9.158 -9.535 -8.240 1.00 91.38 159 THR A C 1
ATOM 1216 O O . THR A 1 159 ? 8.715 -10.096 -9.238 1.00 91.38 159 THR A O 1
ATOM 1219 N N . LEU A 1 160 ? 10.260 -8.787 -8.240 1.00 89.56 160 LEU A N 1
ATOM 1220 C CA . LEU A 1 160 ? 11.054 -8.492 -9.430 1.00 89.56 160 LEU A CA 1
ATOM 1221 C C . 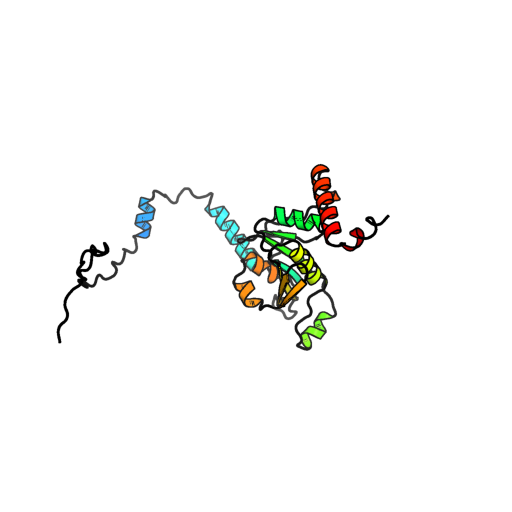LEU A 1 160 ? 12.394 -9.230 -9.364 1.00 89.56 160 LEU A C 1
ATOM 1223 O O . LEU A 1 160 ? 13.024 -9.314 -8.308 1.00 89.56 160 LEU A O 1
ATOM 1227 N N . ARG A 1 161 ? 12.847 -9.790 -10.479 1.00 86.62 161 ARG A N 1
ATOM 1228 C CA . ARG A 1 161 ? 14.116 -10.511 -10.625 1.00 86.62 161 ARG A CA 1
ATOM 1229 C C . ARG A 1 161 ? 14.871 -9.934 -11.814 1.00 86.62 161 ARG A C 1
ATOM 1231 O O . ARG A 1 161 ? 14.257 -9.594 -12.821 1.00 86.62 161 ARG A O 1
ATOM 1238 N N . SER A 1 162 ? 16.187 -9.808 -11.680 1.00 82.31 162 SER A N 1
ATOM 1239 C CA . SER A 1 162 ? 17.042 -9.364 -12.780 1.00 82.31 162 SER A CA 1
ATOM 1240 C C . SER A 1 162 ? 17.073 -10.431 -13.863 1.00 82.31 162 SER A C 1
ATOM 1242 O O . SER A 1 162 ? 17.381 -11.591 -13.567 1.00 82.31 162 SER A O 1
ATOM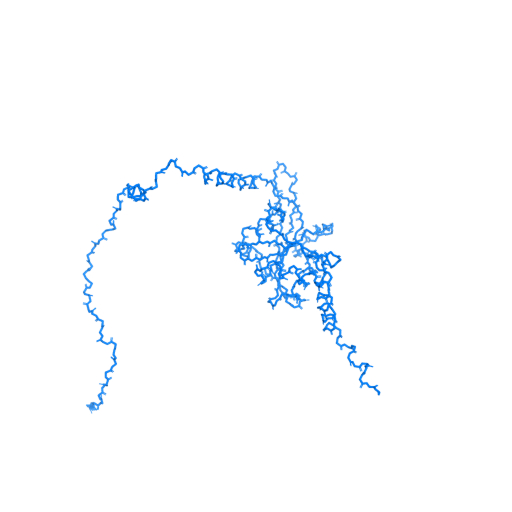 1244 N N . ASP A 1 163 ? 16.803 -10.034 -15.100 1.00 73.56 163 ASP A N 1
ATOM 1245 C CA . ASP A 1 163 ? 17.091 -10.892 -16.241 1.00 73.56 163 ASP A CA 1
ATOM 1246 C C . ASP A 1 163 ? 18.618 -11.012 -16.411 1.00 73.56 163 ASP A C 1
ATOM 1248 O O . ASP A 1 163 ? 19.357 -10.052 -16.182 1.00 73.56 163 ASP A O 1
ATOM 1252 N N . HIS A 1 164 ? 19.105 -12.220 -16.693 1.00 63.69 164 HIS A N 1
ATOM 1253 C CA . HIS A 1 164 ? 20.540 -12.524 -16.795 1.00 63.69 164 HIS A CA 1
ATOM 1254 C C . HIS A 1 164 ? 21.040 -12.560 -18.249 1.00 63.69 164 HIS A C 1
ATOM 1256 O O . HIS A 1 164 ? 22.229 -12.800 -18.468 1.00 63.69 164 HIS A O 1
ATOM 1262 N N . ASP A 1 165 ? 20.172 -12.292 -19.226 1.00 58.66 165 ASP A N 1
ATOM 1263 C CA . ASP A 1 165 ? 20.502 -12.342 -20.650 1.00 58.66 165 ASP A CA 1
ATOM 1264 C C . ASP A 1 165 ? 20.662 -10.933 -21.237 1.00 58.66 165 ASP A C 1
ATOM 1266 O O . ASP A 1 165 ? 19.676 -10.366 -21.672 1.00 58.66 165 ASP A O 1
ATOM 1270 N N . ASP A 1 166 ? 21.895 -10.401 -21.262 1.00 57.84 166 ASP A N 1
ATOM 1271 C CA . ASP A 1 166 ? 22.451 -9.276 -22.065 1.00 57.84 166 ASP A CA 1
ATOM 1272 C C . ASP A 1 166 ? 21.639 -7.961 -22.273 1.00 57.84 166 ASP A C 1
ATOM 1274 O O . ASP A 1 166 ? 22.187 -6.998 -22.817 1.00 57.84 166 ASP A O 1
ATOM 1278 N N . ASP A 1 167 ? 20.394 -7.864 -21.810 1.00 57.78 167 ASP A N 1
ATOM 1279 C CA . ASP A 1 167 ? 19.457 -6.756 -21.966 1.00 57.78 167 ASP A CA 1
ATOM 1280 C C . ASP A 1 167 ? 18.975 -6.340 -20.561 1.00 57.78 167 ASP A C 1
ATOM 1282 O O . ASP A 1 167 ? 18.431 -7.160 -19.813 1.00 57.78 167 ASP A O 1
ATOM 1286 N N . PRO A 1 168 ? 19.225 -5.094 -20.127 1.00 60.97 168 PRO A N 1
ATOM 1287 C CA . PRO A 1 168 ? 18.885 -4.659 -18.781 1.00 60.97 168 PRO A CA 1
ATOM 1288 C C . PRO A 1 168 ? 17.363 -4.599 -18.604 1.00 60.97 168 PRO A C 1
ATOM 1290 O O . PRO A 1 168 ? 16.689 -3.728 -19.150 1.00 60.97 168 PRO A O 1
ATOM 1293 N N . GLY A 1 169 ? 16.824 -5.509 -17.794 1.00 70.75 169 GLY A N 1
ATOM 1294 C CA . GLY A 1 169 ? 15.405 -5.560 -17.465 1.00 70.75 169 GLY A CA 1
ATOM 1295 C C . GLY A 1 169 ? 15.128 -6.326 -16.175 1.00 70.75 169 GLY A C 1
ATOM 1296 O O . GLY A 1 169 ? 15.945 -7.122 -15.702 1.00 70.75 169 GLY A O 1
ATOM 1297 N N . VAL A 1 170 ? 13.951 -6.078 -15.597 1.00 80.25 170 VAL A N 1
ATOM 1298 C CA . VAL A 1 170 ? 13.415 -6.887 -14.500 1.00 80.25 170 VAL A CA 1
ATOM 1299 C C . VAL A 1 170 ? 12.175 -7.625 -14.970 1.00 80.25 170 VAL A C 1
ATOM 1301 O O . VAL A 1 170 ? 11.287 -7.049 -15.596 1.00 80.25 170 VAL A O 1
ATOM 1304 N N . GLN A 1 171 ? 12.100 -8.906 -14.636 1.00 82.25 171 GLN A N 1
ATOM 1305 C CA . GLN A 1 171 ? 10.901 -9.708 -14.816 1.00 82.25 171 GLN A CA 1
ATOM 1306 C C . GLN A 1 171 ? 10.299 -10.008 -13.452 1.00 82.25 171 GLN A C 1
ATOM 1308 O O . GLN A 1 171 ? 11.014 -10.262 -12.483 1.00 82.25 171 GLN A O 1
ATOM 1313 N N . GLY A 1 172 ? 8.975 -10.010 -13.361 1.00 85.19 172 GLY A N 1
ATOM 1314 C CA . GLY A 1 172 ? 8.341 -10.251 -12.085 1.00 85.19 172 GLY A CA 1
ATOM 1315 C C . GLY A 1 172 ? 6.850 -10.480 -12.131 1.00 85.19 172 GLY A C 1
ATOM 1316 O O . GLY A 1 172 ? 6.227 -10.522 -13.191 1.00 85.19 172 GLY A O 1
ATOM 1317 N N . GLN A 1 173 ? 6.291 -10.630 -10.938 1.00 88.38 173 GLN A N 1
ATOM 1318 C CA . GLN A 1 173 ? 4.863 -10.777 -10.710 1.00 88.38 173 GLN A CA 1
ATOM 1319 C C . GLN A 1 173 ? 4.419 -9.784 -9.641 1.00 88.38 173 GLN A C 1
ATOM 1321 O O . GLN A 1 173 ? 5.102 -9.598 -8.636 1.00 88.38 173 GLN A O 1
ATOM 1326 N N . ILE A 1 174 ? 3.243 -9.192 -9.849 1.00 92.56 174 ILE A N 1
ATOM 1327 C CA . ILE A 1 174 ? 2.559 -8.379 -8.848 1.00 92.56 174 ILE A CA 1
ATOM 1328 C C . ILE A 1 174 ? 1.270 -9.099 -8.456 1.00 92.56 174 ILE A C 1
ATOM 1330 O O . ILE A 1 174 ? 0.469 -9.473 -9.316 1.00 92.56 174 ILE A O 1
ATOM 1334 N N . THR A 1 175 ? 1.065 -9.291 -7.158 1.00 93.81 175 THR A N 1
ATOM 1335 C CA . THR A 1 175 ? -0.172 -9.846 -6.586 1.00 93.81 175 THR A CA 1
ATOM 1336 C C . THR A 1 175 ? -0.855 -8.806 -5.710 1.00 93.81 175 THR A C 1
ATOM 1338 O O . THR A 1 175 ? -0.192 -7.902 -5.203 1.00 93.81 175 THR A O 1
ATOM 1341 N N . ALA A 1 176 ? -2.178 -8.911 -5.550 1.00 96.50 176 ALA A N 1
ATOM 1342 C CA . ALA A 1 176 ? -2.957 -7.987 -4.734 1.00 96.50 176 ALA A CA 1
ATOM 1343 C C . ALA A 1 176 ? -3.950 -8.729 -3.828 1.00 96.50 176 ALA A C 1
ATOM 1345 O O . ALA A 1 176 ? -4.674 -9.625 -4.269 1.00 96.50 176 ALA A O 1
ATOM 1346 N N . ARG A 1 177 ? -4.004 -8.351 -2.548 1.00 96.69 177 ARG A N 1
ATOM 1347 C CA . ARG A 1 177 ? -4.855 -8.976 -1.522 1.00 96.69 177 ARG A CA 1
ATOM 1348 C C . ARG A 1 177 ? -5.515 -7.921 -0.645 1.00 96.69 177 ARG A C 1
ATOM 1350 O O . ARG A 1 177 ? -4.914 -6.900 -0.330 1.00 96.69 177 ARG A O 1
ATOM 1357 N N . VAL A 1 178 ? -6.754 -8.177 -0.239 1.00 97.00 178 VAL A N 1
ATOM 1358 C CA . VAL A 1 178 ? -7.533 -7.302 0.645 1.00 97.00 178 VAL A CA 1
ATOM 1359 C C . VAL A 1 178 ? -7.485 -7.843 2.066 1.00 97.00 178 VAL A C 1
ATOM 1361 O O . VAL A 1 178 ? -7.681 -9.041 2.288 1.00 97.00 178 VAL A O 1
ATOM 1364 N N . TYR A 1 179 ? -7.269 -6.940 3.014 1.00 97.50 179 TYR A N 1
ATOM 1365 C CA . TYR A 1 179 ? -7.278 -7.211 4.443 1.00 97.50 179 TYR A CA 1
ATOM 1366 C C . TYR A 1 179 ? -8.250 -6.268 5.148 1.00 97.50 179 TYR A C 1
ATOM 1368 O O . TYR A 1 179 ? -8.321 -5.082 4.824 1.00 97.50 179 TYR A O 1
ATOM 1376 N N . TYR A 1 180 ? -8.985 -6.777 6.131 1.00 96.31 180 TYR A N 1
ATOM 1377 C CA . TYR A 1 180 ? -9.928 -5.997 6.928 1.00 96.31 180 TYR A CA 1
ATOM 1378 C C . TYR A 1 180 ? -9.812 -6.383 8.398 1.00 96.31 180 TYR A C 1
ATOM 1380 O O . TYR A 1 180 ? -9.819 -7.569 8.722 1.00 96.31 180 TYR A O 1
ATOM 1388 N N . ASP A 1 181 ? -9.695 -5.384 9.275 1.00 94.00 181 ASP A N 1
ATOM 1389 C CA . ASP A 1 181 ? -9.650 -5.566 10.732 1.00 94.00 181 ASP A CA 1
ATOM 1390 C C . ASP A 1 181 ? -8.656 -6.656 11.183 1.00 94.00 181 ASP A C 1
ATOM 1392 O O . ASP A 1 181 ? -8.958 -7.517 12.008 1.00 94.00 181 ASP A O 1
ATOM 1396 N N . GLY A 1 182 ? -7.466 -6.692 10.574 1.00 95.00 182 GLY A N 1
ATOM 1397 C CA . GLY A 1 182 ? -6.440 -7.682 10.901 1.00 95.00 182 GLY A CA 1
ATOM 1398 C C . GLY A 1 182 ? -6.707 -9.096 10.393 1.00 95.00 182 GLY A C 1
ATOM 1399 O O . GLY A 1 182 ? -6.132 -10.032 10.941 1.00 95.00 182 GLY A O 1
ATOM 1400 N N . HIS A 1 183 ? -7.545 -9.267 9.369 1.00 96.00 183 HIS A N 1
ATOM 1401 C CA . HIS A 1 183 ? -7.832 -10.560 8.748 1.00 96.00 183 HIS A CA 1
ATOM 1402 C C . HIS A 1 183 ? -7.698 -10.485 7.226 1.00 96.00 183 HIS A C 1
ATOM 1404 O O . HIS A 1 183 ? -8.010 -9.465 6.611 1.00 96.00 183 HIS A O 1
ATOM 1410 N N . PHE A 1 184 ? -7.248 -11.580 6.611 1.00 96.12 184 PHE A N 1
ATOM 1411 C CA . PHE A 1 184 ? -7.299 -11.739 5.159 1.00 96.12 184 PHE A CA 1
ATOM 1412 C C . PHE A 1 184 ? -8.750 -11.915 4.700 1.00 96.12 184 PHE A C 1
ATOM 1414 O O . PHE A 1 184 ? -9.475 -12.739 5.257 1.00 96.12 184 PHE A O 1
ATOM 1421 N N . ASP A 1 185 ? -9.146 -11.170 3.670 1.00 96.69 185 ASP A N 1
ATOM 1422 C CA . ASP A 1 185 ? -10.471 -11.277 3.058 1.00 96.69 185 ASP A CA 1
ATOM 1423 C C . ASP A 1 185 ? -10.413 -12.066 1.744 1.00 96.69 185 ASP A C 1
ATOM 1425 O O . ASP A 1 185 ? -10.962 -13.164 1.638 1.00 96.69 185 ASP A O 1
ATOM 1429 N N . ARG A 1 186 ? -9.726 -11.527 0.728 1.00 95.19 186 ARG A N 1
ATOM 1430 C CA . ARG A 1 186 ? -9.649 -12.147 -0.604 1.00 95.19 186 ARG A CA 1
ATOM 1431 C C . ARG A 1 186 ? -8.458 -11.664 -1.423 1.00 95.19 186 ARG A C 1
ATOM 1433 O O . ARG A 1 186 ? -7.941 -10.568 -1.209 1.00 95.19 186 ARG A O 1
ATOM 1440 N N . THR A 1 187 ? -8.088 -12.450 -2.426 1.00 94.81 187 THR A N 1
ATOM 1441 C CA . THR A 1 187 ? -7.173 -12.041 -3.501 1.00 94.81 187 THR A CA 1
ATOM 1442 C C . THR A 1 187 ? -7.953 -11.312 -4.596 1.00 94.81 187 THR A C 1
ATOM 1444 O O . THR A 1 187 ? -9.094 -11.673 -4.897 1.00 94.81 187 THR A O 1
ATOM 1447 N N . ILE A 1 188 ? -7.357 -10.276 -5.187 1.00 95.00 188 ILE A N 1
ATOM 1448 C CA . ILE A 1 188 ? -7.945 -9.487 -6.277 1.00 95.00 188 ILE A CA 1
ATOM 1449 C C . ILE A 1 188 ? -6.952 -9.326 -7.441 1.00 95.00 188 ILE A C 1
ATOM 1451 O O . ILE A 1 188 ? -5.743 -9.405 -7.229 1.00 95.00 188 ILE A O 1
ATOM 1455 N N . PRO A 1 189 ? -7.424 -9.101 -8.683 1.00 93.88 189 PRO A N 1
ATOM 1456 C CA . PRO A 1 189 ? -6.530 -8.907 -9.823 1.00 93.88 189 PRO A CA 1
ATOM 1457 C C . PRO A 1 189 ? -5.678 -7.643 -9.659 1.00 93.88 189 PRO A C 1
ATOM 1459 O O . PRO A 1 189 ? -6.224 -6.547 -9.565 1.00 93.88 189 PRO A O 1
ATOM 1462 N N . ALA A 1 190 ? -4.351 -7.787 -9.667 1.00 93.81 190 ALA A N 1
ATOM 1463 C CA . ALA A 1 190 ? -3.436 -6.660 -9.477 1.00 93.81 190 ALA A CA 1
ATOM 1464 C C . ALA A 1 190 ? -3.390 -5.710 -10.684 1.00 93.81 190 ALA A C 1
ATOM 1466 O O . ALA A 1 190 ? -3.441 -4.500 -10.501 1.00 93.81 190 ALA A O 1
ATOM 1467 N N . GLY A 1 191 ? -3.349 -6.246 -11.911 1.00 92.69 191 GLY A N 1
ATOM 1468 C CA . GLY A 1 191 ? -3.154 -5.457 -13.139 1.00 92.69 191 GLY A CA 1
ATOM 1469 C C . GLY A 1 191 ? -4.095 -4.249 -13.277 1.00 92.69 191 GLY A C 1
ATOM 1470 O O . GLY A 1 191 ? -3.600 -3.132 -13.394 1.00 92.69 191 GLY A O 1
ATOM 1471 N N . PRO A 1 192 ? -5.430 -4.430 -13.193 1.00 94.06 192 PRO A N 1
ATOM 1472 C CA . PRO A 1 192 ? -6.373 -3.313 -13.258 1.00 94.06 192 PRO A CA 1
ATOM 1473 C C . PRO A 1 192 ? -6.203 -2.281 -12.136 1.00 94.06 192 PRO A C 1
ATOM 1475 O O . PRO A 1 192 ? -6.482 -1.105 -12.343 1.00 94.06 192 PRO A O 1
ATOM 1478 N N . LEU A 1 193 ? -5.768 -2.706 -10.946 1.00 93.25 193 LEU A N 1
ATOM 1479 C CA . LEU A 1 193 ? -5.552 -1.784 -9.832 1.00 93.25 193 LEU A CA 1
ATOM 1480 C C . LEU A 1 193 ? -4.300 -0.945 -10.047 1.00 93.25 193 LEU A C 1
ATOM 1482 O O . LEU A 1 193 ? -4.354 0.253 -9.816 1.00 93.25 193 LEU A O 1
ATOM 1486 N N . VAL A 1 194 ? -3.211 -1.561 -10.517 1.00 94.00 194 VAL A N 1
ATOM 1487 C CA . VAL A 1 194 ? -1.972 -0.845 -10.844 1.00 94.00 194 VAL A CA 1
ATOM 1488 C C . VAL A 1 194 ? -2.231 0.166 -11.961 1.00 94.00 194 VAL A C 1
ATOM 1490 O O . VAL A 1 194 ? -1.870 1.320 -11.808 1.00 94.00 194 VAL A O 1
ATOM 1493 N N . SER A 1 195 ? -2.977 -0.204 -13.011 1.00 91.94 195 SER A N 1
ATOM 1494 C CA . SER A 1 195 ? -3.305 0.719 -14.116 1.00 91.94 195 SER A CA 1
ATOM 1495 C C . SER A 1 195 ? -4.180 1.918 -13.733 1.00 91.94 195 SER A C 1
ATOM 1497 O O . SER A 1 195 ? -4.364 2.830 -14.535 1.00 91.94 195 SER A O 1
ATOM 1499 N N . CYS A 1 196 ? -4.804 1.875 -12.556 1.00 92.00 196 CYS A N 1
ATOM 1500 C CA . CYS A 1 196 ? -5.623 2.962 -12.025 1.00 92.00 196 CYS A CA 1
ATOM 1501 C C . CYS A 1 196 ? -4.994 3.612 -10.788 1.00 92.00 196 CYS A C 1
ATOM 1503 O O . CYS A 1 196 ? -5.621 4.494 -10.202 1.00 92.00 196 CYS A O 1
ATOM 1505 N N . ALA A 1 197 ? -3.826 3.138 -10.354 1.00 92.44 197 ALA A N 1
ATOM 1506 C CA . ALA A 1 197 ? -3.112 3.707 -9.230 1.00 92.44 197 ALA A CA 1
ATOM 1507 C C . ALA A 1 197 ? -2.409 4.998 -9.658 1.00 92.44 197 ALA A C 1
ATOM 1509 O O . ALA A 1 197 ? -2.246 5.280 -10.844 1.00 92.44 197 ALA A O 1
ATOM 1510 N N . ASP A 1 198 ? -1.995 5.773 -8.665 1.00 94.81 198 ASP A N 1
ATOM 1511 C CA . ASP A 1 198 ? -1.125 6.916 -8.889 1.00 94.81 198 ASP A CA 1
ATOM 1512 C C . ASP A 1 198 ? 0.214 6.464 -9.500 1.00 94.81 198 ASP A C 1
ATOM 1514 O O . ASP A 1 198 ? 0.722 5.390 -9.166 1.00 94.81 198 ASP A O 1
ATOM 1518 N N . GLU A 1 199 ? 0.815 7.301 -10.348 1.00 94.25 199 GLU A N 1
ATOM 1519 C CA . GLU A 1 199 ? 2.071 7.008 -11.061 1.00 94.25 199 GLU A CA 1
ATOM 1520 C C . GLU A 1 199 ? 3.190 6.571 -10.104 1.00 94.25 199 GLU A C 1
ATOM 1522 O O . GLU A 1 199 ? 3.853 5.559 -10.324 1.00 94.25 199 GLU A O 1
ATOM 1527 N N . ARG A 1 200 ? 3.308 7.239 -8.950 1.00 94.88 200 ARG A N 1
ATOM 1528 C CA . ARG A 1 200 ? 4.285 6.878 -7.910 1.00 94.88 200 ARG A CA 1
ATOM 1529 C C . ARG A 1 200 ? 4.089 5.464 -7.371 1.00 94.88 200 ARG A C 1
ATOM 1531 O O . ARG A 1 200 ? 5.056 4.789 -7.034 1.00 94.88 200 ARG A O 1
ATOM 1538 N N . VAL A 1 201 ? 2.842 5.007 -7.246 1.00 96.06 201 VAL A N 1
ATOM 1539 C CA . VAL A 1 201 ? 2.539 3.648 -6.774 1.00 96.06 201 VAL A CA 1
ATOM 1540 C C . VAL A 1 201 ? 2.969 2.627 -7.817 1.00 96.06 201 VAL A C 1
ATOM 1542 O O . VAL A 1 201 ? 3.560 1.609 -7.457 1.00 96.06 201 VAL A O 1
ATOM 1545 N N . GLU A 1 202 ? 2.688 2.894 -9.092 1.00 95.44 202 GLU A N 1
ATOM 1546 C CA . GLU A 1 202 ? 3.133 2.046 -10.194 1.00 95.44 202 GLU A CA 1
ATOM 1547 C C . GLU A 1 202 ? 4.664 1.957 -10.236 1.00 95.44 202 GLU A C 1
ATOM 1549 O O . GLU A 1 202 ? 5.208 0.851 -10.213 1.00 95.44 202 GLU A O 1
ATOM 1554 N N . ASP A 1 203 ? 5.365 3.088 -10.204 1.00 94.38 203 ASP A N 1
ATOM 1555 C CA . ASP A 1 203 ? 6.826 3.125 -10.290 1.00 94.38 203 ASP A CA 1
ATOM 1556 C C . ASP A 1 203 ? 7.513 2.408 -9.120 1.00 94.38 203 ASP A C 1
ATOM 1558 O O . ASP A 1 203 ? 8.452 1.632 -9.336 1.00 94.38 203 ASP A O 1
ATOM 1562 N N . LEU A 1 204 ? 6.996 2.575 -7.895 1.00 95.69 204 LEU A N 1
ATOM 1563 C CA . LEU A 1 204 ? 7.472 1.852 -6.710 1.00 95.69 204 LEU A CA 1
ATOM 1564 C C . LEU A 1 204 ? 7.252 0.338 -6.822 1.00 95.69 204 LEU A C 1
ATOM 1566 O O . LEU A 1 204 ? 8.068 -0.445 -6.330 1.00 95.69 204 LEU A O 1
ATOM 1570 N N . LEU A 1 205 ? 6.139 -0.095 -7.425 1.00 95.25 205 LEU A N 1
ATOM 1571 C CA . LEU A 1 205 ? 5.843 -1.514 -7.638 1.00 95.25 205 LEU A CA 1
ATOM 1572 C C . LEU A 1 205 ? 6.682 -2.112 -8.767 1.00 95.25 205 LEU A C 1
ATOM 1574 O O . LEU A 1 205 ? 7.037 -3.286 -8.694 1.00 95.25 205 LEU A O 1
ATOM 1578 N N . LEU A 1 206 ? 7.004 -1.332 -9.795 1.00 92.62 206 LEU A N 1
ATOM 1579 C CA . LEU A 1 206 ? 7.826 -1.756 -10.929 1.00 92.62 206 LEU A CA 1
ATOM 1580 C C . LEU A 1 206 ? 9.332 -1.608 -10.674 1.00 92.62 206 LEU A C 1
ATOM 1582 O O . LEU A 1 206 ? 10.131 -1.987 -11.528 1.00 92.62 206 LEU A O 1
ATOM 1586 N N . GLY A 1 207 ? 9.720 -1.095 -9.502 1.00 92.06 207 GLY A N 1
ATOM 1587 C CA . GLY A 1 207 ? 11.117 -0.926 -9.109 1.00 92.06 207 GLY A CA 1
ATOM 1588 C C . GLY A 1 207 ? 11.840 0.167 -9.893 1.00 92.06 207 GLY A C 1
ATOM 1589 O O . GLY A 1 207 ? 13.065 0.170 -9.923 1.00 92.06 207 GLY A O 1
ATOM 1590 N N . ARG A 1 208 ? 11.112 1.077 -10.550 1.00 91.38 208 ARG A N 1
ATOM 1591 C CA . ARG A 1 208 ? 11.702 2.227 -11.259 1.00 91.38 208 ARG A CA 1
ATOM 1592 C C . ARG A 1 208 ? 12.186 3.295 -10.288 1.00 91.38 208 ARG A C 1
ATOM 1594 O O . ARG A 1 208 ? 13.159 3.986 -10.567 1.00 91.38 208 ARG A O 1
ATOM 1601 N N . THR A 1 209 ? 11.509 3.400 -9.151 1.00 93.00 209 THR A N 1
ATOM 1602 C CA . THR A 1 209 ? 11.820 4.348 -8.087 1.00 93.00 209 THR A CA 1
ATOM 1603 C C . THR A 1 209 ? 11.850 3.665 -6.734 1.00 93.00 209 THR A C 1
ATOM 1605 O O . THR A 1 209 ? 11.434 2.516 -6.545 1.00 93.00 209 THR A O 1
ATOM 1608 N N . SER A 1 210 ? 12.361 4.406 -5.768 1.00 92.75 210 SER A N 1
ATOM 1609 C CA . SER A 1 210 ? 12.431 4.054 -4.367 1.00 92.75 210 SER A CA 1
ATOM 1610 C C . SER A 1 210 ? 11.712 5.120 -3.533 1.00 92.75 210 SER A C 1
ATOM 1612 O O . SER A 1 210 ? 11.493 6.241 -3.989 1.00 92.75 210 SER A O 1
ATOM 1614 N N . PRO A 1 211 ? 11.322 4.815 -2.287 1.00 94.81 211 PRO A N 1
ATOM 1615 C CA . PRO A 1 211 ? 10.643 5.793 -1.438 1.00 94.81 211 PRO A CA 1
ATOM 1616 C C . PRO A 1 211 ? 11.411 7.104 -1.230 1.00 94.81 211 PRO A C 1
ATOM 1618 O O . PRO A 1 211 ? 10.787 8.144 -1.054 1.00 94.81 211 PRO A O 1
ATOM 1621 N N . GLU A 1 212 ? 12.750 7.069 -1.252 1.00 94.12 212 GLU A N 1
ATOM 1622 C CA . GLU A 1 212 ? 13.585 8.269 -1.115 1.00 94.12 212 GLU A CA 1
ATOM 1623 C C . GLU A 1 212 ? 13.516 9.231 -2.312 1.00 94.12 212 GLU A C 1
ATOM 1625 O O . GLU A 1 212 ? 13.949 10.375 -2.177 1.00 94.12 212 GLU A O 1
ATOM 1630 N N . ASP A 1 213 ? 12.929 8.808 -3.432 1.00 93.19 213 ASP A N 1
ATOM 1631 C CA . ASP A 1 213 ? 12.693 9.658 -4.602 1.00 93.19 213 ASP A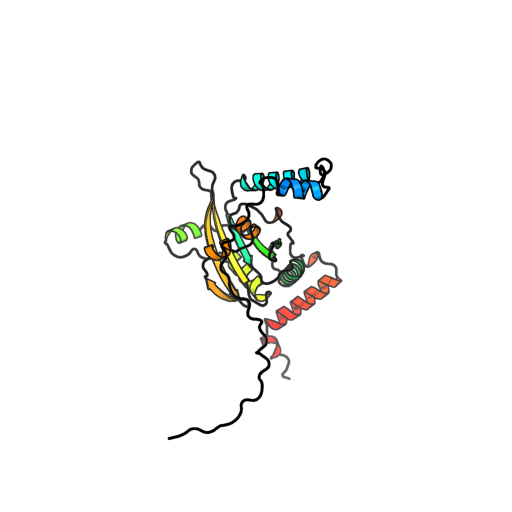 CA 1
ATOM 1632 C C . ASP A 1 213 ? 11.430 10.533 -4.455 1.00 93.19 213 ASP A C 1
ATOM 1634 O O . ASP A 1 213 ? 11.165 11.399 -5.289 1.00 93.19 213 ASP A O 1
ATOM 1638 N N . TYR A 1 214 ? 10.654 10.354 -3.377 1.00 94.38 214 TYR A N 1
ATOM 1639 C CA . TYR A 1 214 ? 9.395 11.061 -3.128 1.00 94.38 214 TYR A CA 1
ATOM 1640 C C . TYR A 1 214 ? 9.331 11.662 -1.712 1.00 94.38 214 TYR A C 1
ATOM 1642 O O . TYR A 1 214 ? 10.106 11.287 -0.828 1.00 94.38 214 TYR A O 1
ATOM 1650 N N . PRO A 1 215 ? 8.376 12.577 -1.437 1.00 94.88 215 PRO A N 1
ATOM 1651 C CA . PRO A 1 215 ? 8.043 12.957 -0.071 1.00 94.88 215 PRO A CA 1
ATOM 1652 C C . PRO A 1 215 ? 7.617 11.727 0.740 1.00 94.88 215 PRO A C 1
ATOM 1654 O O . PRO A 1 215 ? 6.588 11.099 0.476 1.00 94.88 215 PRO A O 1
ATOM 1657 N N . GLU A 1 216 ? 8.434 11.380 1.733 1.00 95.44 216 GLU A N 1
ATOM 1658 C CA . GLU A 1 216 ? 8.194 10.252 2.623 1.00 95.44 216 GLU A CA 1
ATOM 1659 C C . GLU A 1 216 ? 8.302 10.640 4.099 1.00 95.44 216 GLU A C 1
ATOM 1661 O O . GLU A 1 216 ? 9.034 11.549 4.501 1.00 95.44 216 GLU A O 1
ATOM 1666 N N . ILE A 1 217 ? 7.591 9.891 4.939 1.00 95.00 217 ILE A N 1
ATOM 1667 C CA . ILE A 1 217 ? 7.664 9.987 6.393 1.00 95.00 217 ILE A CA 1
ATOM 1668 C C . ILE A 1 217 ? 7.910 8.594 6.960 1.00 95.00 217 ILE A C 1
ATOM 1670 O O . ILE A 1 217 ? 7.322 7.601 6.530 1.00 95.00 217 ILE A O 1
ATOM 1674 N N . ARG A 1 218 ? 8.758 8.511 7.988 1.00 94.25 218 ARG A N 1
ATOM 1675 C CA . ARG A 1 218 ? 8.862 7.307 8.816 1.00 94.25 218 ARG A CA 1
ATOM 1676 C C . ARG A 1 218 ? 8.086 7.479 10.117 1.00 94.25 218 ARG A C 1
ATOM 1678 O O . ARG A 1 218 ? 8.180 8.549 10.727 1.00 94.25 218 ARG A O 1
ATOM 1685 N N . PRO A 1 219 ? 7.377 6.439 10.587 1.00 91.94 219 PRO A N 1
ATOM 1686 C CA . PRO A 1 219 ? 6.785 6.431 11.914 1.00 91.94 219 PRO A CA 1
ATOM 1687 C C . PRO A 1 219 ? 7.838 6.810 12.965 1.00 91.94 219 PRO A C 1
ATOM 1689 O O . PRO A 1 219 ? 8.931 6.228 12.987 1.00 91.94 219 PRO A O 1
ATOM 1692 N N . PRO A 1 220 ? 7.563 7.799 13.833 1.00 87.00 220 PRO A N 1
ATOM 1693 C CA . PRO A 1 220 ? 8.517 8.185 14.854 1.00 87.00 220 PRO A CA 1
ATOM 1694 C C . PRO A 1 220 ? 8.729 7.023 15.819 1.00 87.00 220 PRO A C 1
ATOM 1696 O O . PRO A 1 220 ? 7.781 6.415 16.317 1.00 87.00 220 PRO A O 1
ATOM 1699 N N . ARG A 1 221 ? 9.987 6.735 16.148 1.00 83.25 221 ARG A N 1
ATOM 1700 C CA . ARG A 1 221 ? 10.269 5.760 17.200 1.00 83.25 221 ARG A CA 1
ATOM 1701 C C . ARG A 1 221 ? 9.836 6.345 18.530 1.00 83.25 221 ARG A C 1
ATOM 1703 O O . ARG A 1 221 ? 10.167 7.483 18.853 1.00 83.25 221 ARG A O 1
ATOM 1710 N N . LEU A 1 222 ? 9.185 5.528 19.349 1.00 75.38 222 LEU A N 1
ATOM 1711 C CA . LEU A 1 222 ? 8.656 5.960 20.640 1.00 75.38 222 LEU A CA 1
ATOM 1712 C C . LEU A 1 222 ? 9.728 6.616 21.530 1.00 75.38 222 LEU A C 1
ATOM 1714 O O . LEU A 1 222 ? 9.481 7.626 22.182 1.00 75.38 222 LEU A O 1
ATOM 1718 N N . ARG A 1 223 ? 10.953 6.079 21.498 1.00 78.88 223 ARG A N 1
ATOM 1719 C CA . ARG A 1 223 ? 12.112 6.607 22.238 1.00 78.88 223 ARG A CA 1
ATOM 1720 C C . ARG A 1 223 ? 12.575 8.001 21.801 1.00 78.88 223 ARG A C 1
ATOM 1722 O O . ARG A 1 223 ? 13.206 8.687 22.597 1.00 78.88 223 ARG A O 1
ATOM 1729 N N . ASP A 1 224 ? 12.270 8.396 20.569 1.00 80.38 224 ASP A N 1
ATOM 1730 C CA . ASP A 1 224 ? 12.732 9.646 19.964 1.00 80.38 224 ASP A CA 1
ATOM 1731 C C . ASP A 1 224 ? 11.682 10.768 20.127 1.00 80.38 224 ASP A C 1
ATOM 1733 O O . ASP A 1 224 ? 11.915 11.915 19.747 1.00 80.38 224 ASP A O 1
ATOM 1737 N N . LEU A 1 225 ? 10.522 10.463 20.730 1.00 74.00 225 LEU A N 1
ATOM 1738 C CA . LEU A 1 225 ? 9.423 11.408 20.896 1.00 74.00 225 LEU A CA 1
ATOM 1739 C C . LEU A 1 225 ? 9.553 12.295 22.147 1.00 74.00 225 LEU A C 1
ATOM 1741 O O . LEU A 1 225 ? 9.946 11.829 23.221 1.00 74.00 225 LEU A O 1
ATOM 1745 N N . PRO A 1 226 ? 9.109 13.566 22.069 1.00 79.69 226 PRO A N 1
ATOM 1746 C CA . PRO A 1 226 ? 8.971 14.435 23.233 1.00 79.69 226 PRO A CA 1
ATOM 1747 C C . PRO A 1 226 ? 8.099 13.797 24.323 1.00 79.69 226 PRO A C 1
ATOM 1749 O O . PRO A 1 226 ? 7.061 13.201 24.038 1.00 79.69 226 PRO A O 1
ATOM 1752 N N . GLY A 1 227 ? 8.446 14.008 25.598 1.00 79.38 227 GLY A N 1
ATOM 1753 C CA . GLY A 1 227 ? 7.796 13.339 26.738 1.00 79.38 227 GLY A CA 1
ATOM 1754 C C . GLY A 1 227 ? 6.286 13.588 26.917 1.00 79.38 227 GLY A C 1
ATOM 1755 O O . GLY A 1 227 ? 5.646 12.892 27.709 1.00 79.38 227 GLY A O 1
ATOM 1756 N N . ILE A 1 228 ? 5.708 14.577 26.227 1.00 78.81 228 ILE A N 1
ATOM 1757 C CA . ILE A 1 228 ? 4.252 14.802 26.172 1.00 78.81 228 ILE A CA 1
ATOM 1758 C C . ILE A 1 228 ? 3.608 13.840 25.165 1.00 78.81 228 ILE A C 1
ATOM 1760 O O . ILE A 1 228 ? 2.673 13.129 25.525 1.00 78.81 228 ILE A O 1
ATOM 1764 N N . LEU A 1 229 ? 4.148 13.770 23.945 1.00 74.19 229 LEU A N 1
ATOM 1765 C CA . LEU A 1 229 ? 3.671 12.876 22.885 1.00 74.19 229 LEU A CA 1
ATOM 1766 C C . LEU A 1 229 ? 3.886 11.406 23.257 1.00 74.19 229 LEU A C 1
ATOM 1768 O O . LEU A 1 229 ? 2.983 10.593 23.093 1.00 74.19 229 LEU A O 1
ATOM 1772 N N . LEU A 1 230 ? 5.026 11.084 23.876 1.00 78.31 230 LEU A N 1
ATOM 1773 C CA . LEU A 1 230 ? 5.304 9.749 24.408 1.00 78.31 230 LEU A CA 1
ATOM 1774 C C . LEU A 1 230 ? 4.228 9.284 25.401 1.00 78.31 230 LEU A C 1
ATOM 1776 O O . LEU A 1 230 ? 3.783 8.143 25.344 1.00 78.31 230 LEU A O 1
ATOM 1780 N N . ARG A 1 231 ? 3.785 10.164 26.312 1.00 79.25 231 ARG A N 1
ATOM 1781 C CA . ARG A 1 231 ? 2.725 9.833 27.278 1.00 79.25 231 ARG A CA 1
ATOM 1782 C C . ARG A 1 231 ? 1.377 9.599 26.602 1.00 79.25 231 ARG A C 1
ATOM 1784 O O . ARG A 1 231 ? 0.655 8.705 27.027 1.00 79.25 231 ARG A O 1
ATOM 1791 N N . GLN A 1 232 ? 1.052 10.375 25.569 1.00 78.94 232 GLN A N 1
ATOM 1792 C CA . GLN A 1 232 ? -0.185 10.198 24.806 1.00 78.94 232 GLN A CA 1
ATOM 1793 C C . GLN A 1 232 ? -0.190 8.874 24.039 1.00 78.94 232 GLN A C 1
ATOM 1795 O O . GLN A 1 232 ? -1.146 8.114 24.161 1.00 78.94 232 GLN A O 1
ATOM 1800 N N . LEU A 1 233 ? 0.892 8.559 23.319 1.00 78.75 233 LEU A N 1
ATOM 1801 C CA . LEU A 1 233 ? 0.993 7.300 22.576 1.00 78.75 233 LEU A CA 1
ATOM 1802 C C . LEU A 1 233 ? 1.041 6.083 23.491 1.00 78.75 233 LEU A C 1
ATOM 1804 O O . LEU A 1 233 ? 0.400 5.084 23.193 1.00 78.75 233 LEU A O 1
ATOM 1808 N N . ARG A 1 234 ? 1.734 6.173 24.630 1.00 79.44 234 ARG A N 1
ATOM 1809 C CA . ARG A 1 234 ? 1.748 5.084 25.610 1.00 79.44 234 ARG A CA 1
ATOM 1810 C C . ARG A 1 234 ? 0.359 4.831 26.200 1.00 79.44 234 ARG A C 1
ATOM 1812 O O . ARG A 1 234 ? -0.026 3.680 26.354 1.00 79.44 234 ARG A O 1
ATOM 1819 N N . GLY A 1 235 ? -0.408 5.889 26.477 1.00 80.94 235 GLY A N 1
ATOM 1820 C CA . GLY A 1 235 ? -1.812 5.750 26.875 1.00 80.94 235 GLY A CA 1
ATOM 1821 C C . GLY A 1 235 ? -2.654 5.073 25.791 1.00 80.94 235 GLY A C 1
ATOM 1822 O O . GLY A 1 235 ? -3.431 4.173 26.094 1.00 80.94 235 GLY A O 1
ATOM 1823 N N . LEU A 1 236 ? -2.439 5.438 24.521 1.00 80.25 236 LEU A N 1
ATOM 1824 C CA . LEU A 1 236 ? -3.100 4.793 23.385 1.00 80.25 236 LEU A CA 1
ATOM 1825 C C . LEU A 1 236 ? -2.752 3.296 23.301 1.00 80.25 236 LEU A C 1
ATOM 1827 O O . LEU A 1 236 ? -3.650 2.473 23.163 1.00 80.25 236 LEU A O 1
ATOM 1831 N N . GLN A 1 237 ? -1.470 2.940 23.439 1.00 80.06 237 GLN A N 1
ATOM 1832 C CA . GLN A 1 237 ? -0.991 1.552 23.467 1.00 80.06 237 GLN A CA 1
ATOM 1833 C C . GLN A 1 237 ? -1.622 0.744 24.603 1.00 80.06 237 GLN A C 1
ATOM 1835 O O . GLN A 1 237 ? -2.058 -0.383 24.392 1.00 80.06 237 GLN A O 1
ATOM 1840 N N . GLU A 1 238 ? -1.694 1.309 25.809 1.00 82.31 238 GLU A N 1
ATOM 1841 C CA . GLU A 1 238 ? -2.327 0.653 26.958 1.00 82.31 238 GLU A CA 1
ATOM 1842 C C . GLU A 1 238 ? -3.821 0.389 26.712 1.00 82.31 238 GLU A C 1
ATOM 1844 O O . GLU A 1 238 ? -4.326 -0.678 27.071 1.00 82.31 238 GLU A O 1
ATOM 1849 N N . ASP A 1 239 ? -4.519 1.321 26.062 1.00 79.50 239 ASP A N 1
ATOM 1850 C CA . ASP A 1 239 ? -5.924 1.156 25.689 1.00 79.50 239 ASP A CA 1
ATOM 1851 C C . ASP A 1 239 ? -6.120 0.127 24.566 1.00 79.50 239 ASP A C 1
ATOM 1853 O O . ASP A 1 239 ? -7.061 -0.668 24.635 1.00 79.50 239 ASP A O 1
ATOM 1857 N N . ILE A 1 240 ? -5.236 0.108 23.561 1.00 79.75 240 ILE A N 1
ATOM 1858 C CA . ILE A 1 240 ? -5.220 -0.901 22.490 1.00 79.75 240 ILE A CA 1
ATOM 1859 C C . ILE A 1 240 ? -5.011 -2.292 23.095 1.00 79.75 240 ILE A C 1
ATOM 1861 O O . ILE A 1 240 ? -5.851 -3.173 22.909 1.00 79.75 240 ILE A O 1
ATOM 1865 N N . ASN A 1 241 ? -3.973 -2.459 23.917 1.00 77.69 241 ASN A N 1
ATOM 1866 C CA . ASN A 1 241 ? -3.667 -3.722 24.588 1.00 77.69 241 ASN A CA 1
ATOM 1867 C C . ASN A 1 241 ? -4.833 -4.202 25.469 1.00 77.69 241 ASN A C 1
ATOM 1869 O O . ASN A 1 241 ? -5.117 -5.393 25.540 1.00 77.69 241 ASN A O 1
ATOM 1873 N N . ARG A 1 242 ? -5.560 -3.282 26.121 1.00 76.38 242 ARG A N 1
ATOM 1874 C CA . ARG A 1 242 ? -6.749 -3.620 26.923 1.00 76.38 242 ARG A CA 1
ATOM 1875 C C . ARG A 1 242 ? -7.934 -4.100 26.077 1.00 76.38 242 ARG A C 1
ATOM 1877 O O . ARG A 1 242 ? -8.802 -4.794 26.602 1.00 76.38 242 ARG A O 1
ATOM 1884 N N . ARG A 1 243 ? -8.037 -3.681 24.814 1.00 73.38 243 ARG A N 1
ATOM 1885 C CA . ARG A 1 243 ? -9.103 -4.130 23.901 1.00 73.38 243 ARG A CA 1
ATOM 1886 C C . ARG A 1 243 ? -8.810 -5.504 23.311 1.00 73.38 243 ARG A C 1
ATOM 1888 O O . ARG A 1 243 ? -9.753 -6.258 23.110 1.00 73.38 243 ARG A O 1
ATOM 1895 N N . GLU A 1 244 ? -7.541 -5.819 23.069 1.00 68.62 244 GLU A N 1
ATOM 1896 C CA . GLU A 1 244 ? -7.125 -7.123 22.538 1.00 68.62 244 GLU A CA 1
ATOM 1897 C C . GLU A 1 244 ? -7.153 -8.249 23.596 1.00 68.62 244 GLU A C 1
ATOM 1899 O O . GLU A 1 244 ? -7.233 -9.415 23.223 1.00 68.62 244 GLU A O 1
ATOM 1904 N N . ASP A 1 245 ? -7.163 -7.925 24.899 1.00 67.12 245 ASP A N 1
ATOM 1905 C CA . ASP A 1 245 ? -7.140 -8.894 26.015 1.00 67.12 245 ASP A CA 1
ATOM 1906 C C . ASP A 1 245 ? -8.394 -8.774 26.933 1.00 67.12 245 ASP A C 1
ATOM 1908 O O . ASP A 1 245 ? -8.323 -8.215 28.037 1.00 67.12 245 ASP A O 1
ATOM 1912 N N . PRO A 1 246 ? -9.588 -9.225 26.483 1.00 57.91 246 PRO A N 1
ATOM 1913 C CA . PRO A 1 246 ? -10.845 -9.081 27.228 1.00 57.91 246 PRO A CA 1
ATOM 1914 C C . PRO A 1 246 ? -10.950 -9.972 28.482 1.00 57.91 246 PRO A C 1
ATOM 1916 O O . PRO A 1 246 ? -11.682 -9.614 29.409 1.00 57.91 246 PRO A O 1
ATOM 1919 N N . ASP A 1 247 ? -10.193 -11.073 28.555 1.00 59.28 247 ASP A N 1
ATOM 1920 C CA . ASP A 1 247 ? -10.312 -12.102 29.605 1.00 59.28 247 ASP A CA 1
ATOM 1921 C C . ASP A 1 247 ? -9.785 -11.667 30.986 1.00 59.28 247 ASP A C 1
ATOM 1923 O O . ASP A 1 247 ? -10.150 -12.245 32.007 1.00 59.28 247 ASP A O 1
ATOM 1927 N N . LYS A 1 248 ? -9.012 -10.576 31.088 1.00 54.28 248 LYS A N 1
ATOM 1928 C CA . LYS A 1 248 ? -8.568 -10.045 32.397 1.00 54.28 248 LYS A CA 1
ATOM 1929 C C . LYS A 1 248 ? -9.645 -9.290 33.180 1.00 54.28 248 LYS A C 1
ATOM 1931 O O . LYS A 1 248 ? -9.390 -8.862 34.307 1.00 54.28 248 LYS A O 1
ATOM 1936 N N . ARG A 1 249 ? -10.840 -9.087 32.611 1.00 53.69 249 ARG A N 1
ATOM 1937 C CA . ARG A 1 249 ? -11.946 -8.400 33.304 1.00 53.69 249 ARG A CA 1
ATOM 1938 C C . ARG A 1 249 ? -12.726 -9.301 34.258 1.00 53.69 249 ARG A C 1
ATOM 1940 O O . ARG A 1 249 ? -13.383 -8.766 35.146 1.00 53.69 249 ARG A O 1
ATOM 1947 N N . GLU A 1 250 ? -12.647 -10.623 34.115 1.00 49.81 250 GLU A N 1
ATOM 1948 C CA . GLU A 1 250 ? -13.466 -11.535 34.927 1.00 49.81 250 GLU A CA 1
ATOM 1949 C C . GLU A 1 250 ? -12.799 -11.969 36.245 1.00 49.81 250 GLU A C 1
ATOM 1951 O O . GLU A 1 250 ? -13.502 -12.315 37.189 1.00 49.81 250 GLU A O 1
ATOM 1956 N N . GLU A 1 251 ? -11.474 -11.847 36.394 1.00 47.34 251 GLU A N 1
ATOM 1957 C CA . GLU A 1 251 ? -10.776 -12.333 37.602 1.00 47.34 251 GLU A CA 1
ATOM 1958 C C . GLU A 1 251 ? -10.692 -11.331 38.771 1.00 47.34 251 GLU A C 1
ATOM 1960 O O . GLU A 1 251 ? -10.258 -11.699 39.858 1.00 47.34 251 GLU A O 1
ATOM 1965 N N 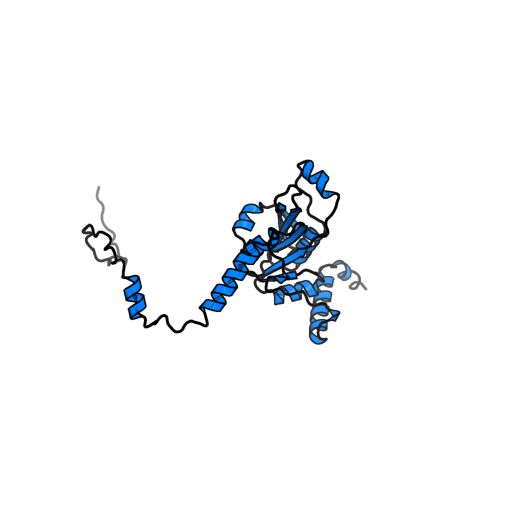. THR A 1 252 ? -11.117 -10.072 38.609 1.00 49.81 252 THR A N 1
ATOM 1966 C CA . THR A 1 252 ? -11.042 -9.061 39.696 1.00 49.81 252 THR A CA 1
ATOM 1967 C C . THR A 1 252 ? -12.396 -8.540 40.185 1.00 49.81 252 THR A C 1
ATOM 1969 O O . THR A 1 252 ? -12.440 -7.634 41.014 1.00 49.81 252 THR A O 1
ATOM 1972 N N . GLY A 1 253 ? -13.506 -9.125 39.719 1.00 46.62 253 GLY A N 1
ATOM 1973 C CA . GLY A 1 253 ? -14.871 -8.734 40.099 1.00 46.62 253 GLY A CA 1
ATOM 1974 C C . GLY A 1 253 ? -15.593 -9.671 41.075 1.00 46.62 253 GLY A C 1
ATOM 1975 O O . GLY A 1 253 ? -16.774 -9.451 41.338 1.00 46.62 253 GLY A O 1
ATOM 1976 N N . GLY A 1 254 ? -14.929 -10.708 41.588 1.00 48.41 254 GLY A N 1
ATOM 1977 C CA . GLY A 1 254 ? -15.536 -11.694 42.480 1.00 48.41 254 GLY A CA 1
ATOM 1978 C C . GLY A 1 254 ? -14.691 -11.964 43.714 1.00 48.41 254 GLY A C 1
ATOM 1979 O O . GLY A 1 254 ? -13.957 -12.942 43.719 1.00 48.41 254 GLY A O 1
ATOM 1980 N N . GLU A 1 255 ? -14.806 -11.097 44.723 1.00 36.78 255 GLU A N 1
ATOM 1981 C CA . GLU A 1 255 ? -14.868 -11.420 46.165 1.00 36.78 255 GLU A CA 1
ATOM 1982 C C . GLU A 1 255 ? -15.134 -10.157 47.000 1.00 36.78 255 GLU A C 1
ATOM 1984 O O . GLU A 1 255 ? -14.478 -9.116 46.758 1.00 36.78 255 GLU A O 1
#

Secondary structure (DSSP, 8-state):
------PPPPPTT-------------------TTHHHHHHHHTT--TTS-HHHHHHHHHHHHHHHHHHTSPPPPEEEEEEE-S---HHHHHHHHHHTT---EEEEETTEEEEEEEPPP-TTHHHHHHTTS-PPPPHHHHHHHHHHHHHSTT-EEEEEEEEEE--SSS--EEEEEEEEEEETTEEEEEE-HHHHHTTS-HHHHHHHHTS--GGGS-EEPPPPGGGS-HHHHHHHHHHHHHHHHHH-GGGGSTTS--

Sequence (255 aa):
MNAANFPEQDDPRDKEPREENSAGDKEPVSKPEDYFDQVIAQSGINGEELDGFSEEVDQDLQAWQHLEALPPEAGDVALVLTNLLEPVPLATMMAAHEIDARIVETESGCVVWKRLTPTPDDELEALLGEERPVSPEAEALALAVSKITPYGAVLFVSTLRSDHDDDPGVQGQITARVYYDGHFDRTIPAGPLVSCADERVEDLLLGRTSPEDYPEIRPPRLRDLPGILLRQLRGLQEDINRREDPDKREETGGE

pLDDT: mean 75.8, std 19.74, range [30.97, 98.19]

Nearest PDB structures (foldseek):
  8spo-assembly1_A  TM=1.638E-01  e=1.616E-01  Maribacter polysiphoniae
  8spo-assembly1_I  TM=1.707E-01  e=3.516E-01  Maribacter polysiphoniae
  6irl-assembly1_A  TM=1.967E-01  e=7.651E-01  Gallus gallus
  8u72-assembly1_H  TM=1.673E-01  e=1.095E+00  Thermoflavifilum thermophilum
  3qfq-assembly1_E  TM=3.386E-01  e=7.427E+00  Merkel cell polyomavirus

Foldseek 3Di:
DDDDDDDDDDDPPPDDDDDDPPPDDDDPPPDPPCNVVVVCVVVPPDVPPPVPPVVVVVVVVVVVVVLVVDFFDAAKKKKKDAPAQEQVVLLLLCQLLVNWFKWFHFPRGIMTMDGDDDDPVQVVVVVVPPDRDDDPVNLVNQLSSQLSGQAGIKMKMWGWDFDPPPDGHIDTDIWIFTDHNSHTDDTDDPVVVLVVGTPVVVCCSRRSDDRVVGDMDTRDHLVRDDPVSNVVSVVVSVVVVCVVDVVVVPPPPDD